Protein AF-A0A438XIM8-F1 (afdb_monomer_lite)

Secondary structure (DSSP, 8-state):
-HHHHHHHHHHHHHT--SSS-EEEEEEEEEEEEEEETTEEEEEEEEEETTEEEEEEE-S-----TT-EEEEEEEEPP--HHHHHH-EEEEEEEEEEE----HHHHHHHHHHHH-SSHHHHHHHHHHHH-PPPPHHHHHHHHHTTTHHHHS--HHHHHHHHHHHHHHHHHHHHHHHHHH-TTS-HHHHHHHHHHHHHHHHHHHTT--HHHHHHHHHHHHHHHHHHTT--S---

Sequence (232 aa):
MLAINLYLEYLNYQKLDFSKPTSLSAQILLQYPKTKDQKTYFVLKLQSKGMIFYTTIKEPLKNLQYRHAQFFGKFKPCSLLESLRSCFFQTYSFSLMRKHNFKSHLRHFIDSAHSSALVGNLYRALFIGDSLNKDLRDRANALGINHLLAISGFHLGILSASVYFLFSLFYTPLQKRYFPYRNAFYDIGVLVWVFLLGYLLLLDFLPSFFRAFLMGLLGFLACFFGVRLLSF

Structure (mmCIF, N/CA/C/O backbone):
data_AF-A0A438XIM8-F1
#
_entry.id   AF-A0A438XIM8-F1
#
loop_
_atom_site.group_PDB
_atom_site.id
_atom_site.type_symbol
_atom_site.label_atom_id
_atom_site.label_alt_id
_atom_site.label_comp_id
_atom_site.label_asym_id
_atom_site.label_entity_id
_atom_site.label_seq_id
_atom_site.pdbx_PDB_ins_code
_atom_site.Cartn_x
_atom_site.Cartn_y
_atom_site.Cartn_z
_atom_site.occupancy
_atom_site.B_iso_or_equiv
_atom_site.auth_seq_id
_atom_site.auth_comp_id
_atom_site.auth_asym_id
_atom_site.auth_atom_id
_atom_site.pdbx_PDB_model_num
ATOM 1 N N . MET A 1 1 ? -1.600 23.096 -1.643 1.00 69.44 1 MET A N 1
ATOM 2 C CA . MET A 1 1 ? -1.998 21.675 -1.485 1.00 69.44 1 MET A CA 1
ATOM 3 C C . MET A 1 1 ? -2.478 21.340 -0.071 1.00 69.44 1 MET A C 1
ATOM 5 O O . MET A 1 1 ? -3.589 20.848 0.056 1.00 69.44 1 MET A O 1
ATOM 9 N N . LEU A 1 2 ? -1.710 21.627 0.990 1.00 79.94 2 LEU A N 1
ATOM 10 C CA . LEU A 1 2 ? -2.045 21.189 2.359 1.00 79.94 2 LEU A CA 1
ATOM 11 C C . LEU A 1 2 ? -3.327 21.840 2.923 1.00 79.94 2 LEU A C 1
ATOM 13 O O . LEU A 1 2 ? -4.189 21.132 3.429 1.00 79.94 2 LEU A O 1
ATOM 17 N N . ALA A 1 3 ? -3.507 23.154 2.733 1.00 82.06 3 ALA A N 1
ATOM 18 C CA . ALA A 1 3 ? -4.709 23.876 3.174 1.00 82.06 3 ALA A CA 1
ATOM 19 C C . ALA A 1 3 ? -6.001 23.400 2.481 1.00 82.06 3 ALA A C 1
ATOM 21 O O . ALA A 1 3 ? -7.032 23.266 3.128 1.00 82.06 3 ALA A O 1
ATOM 22 N N . ILE A 1 4 ? -5.930 23.082 1.183 1.00 84.88 4 ILE A N 1
ATOM 23 C CA . ILE A 1 4 ? -7.072 22.563 0.411 1.00 84.88 4 ILE A CA 1
ATOM 24 C C . ILE A 1 4 ? -7.479 21.182 0.935 1.00 84.88 4 ILE A C 1
ATOM 26 O O . ILE A 1 4 ?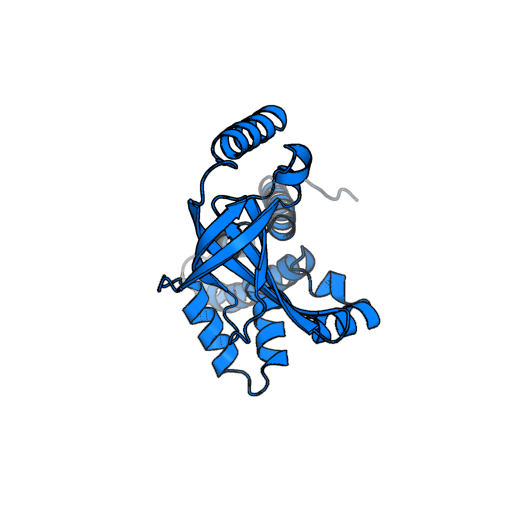 -8.661 20.920 1.123 1.00 84.88 4 ILE A O 1
ATOM 30 N N . ASN A 1 5 ? -6.507 20.311 1.218 1.00 83.88 5 ASN A N 1
ATOM 31 C CA . ASN A 1 5 ? -6.791 18.982 1.755 1.00 83.88 5 ASN A CA 1
ATOM 32 C C . ASN A 1 5 ? -7.401 19.061 3.165 1.00 83.88 5 ASN A C 1
ATOM 34 O O . ASN A 1 5 ? -8.391 18.398 3.456 1.00 83.88 5 ASN A O 1
ATOM 38 N N . LEU A 1 6 ? -6.871 19.950 4.014 1.00 82.06 6 LEU A N 1
ATOM 39 C CA . LEU A 1 6 ? -7.423 20.198 5.348 1.00 82.06 6 LEU A CA 1
ATOM 40 C C . LEU A 1 6 ? -8.856 20.747 5.284 1.00 82.06 6 LEU A C 1
ATOM 42 O O . LEU A 1 6 ? -9.701 20.377 6.093 1.00 82.06 6 LEU A O 1
ATOM 46 N N . TYR A 1 7 ? -9.137 21.602 4.300 1.00 85.12 7 TYR A N 1
ATOM 47 C CA . TYR A 1 7 ? -10.474 22.130 4.055 1.00 85.12 7 TYR A CA 1
ATOM 48 C C . TYR A 1 7 ? -11.453 21.043 3.579 1.00 85.12 7 TYR A C 1
ATOM 50 O O . TYR A 1 7 ? -12.585 20.986 4.055 1.00 85.12 7 TYR A O 1
ATOM 58 N N . LEU A 1 8 ? -11.025 20.130 2.701 1.00 83.88 8 LEU A N 1
ATOM 59 C CA . LEU A 1 8 ? -11.844 18.984 2.282 1.00 83.88 8 LEU A CA 1
ATOM 60 C C . LEU A 1 8 ? -12.162 18.043 3.455 1.00 83.88 8 LEU A C 1
ATOM 62 O O . LEU A 1 8 ? -13.305 17.607 3.598 1.00 83.88 8 LEU A O 1
ATOM 66 N N . GLU A 1 9 ? -11.182 17.773 4.319 1.00 80.69 9 GLU A N 1
ATOM 67 C CA . GLU A 1 9 ? -11.381 17.022 5.568 1.00 80.69 9 GLU A CA 1
ATOM 68 C C . GLU A 1 9 ? -12.357 17.739 6.512 1.00 80.69 9 GLU A C 1
ATOM 70 O O . GLU A 1 9 ? -13.273 17.118 7.051 1.00 80.69 9 GLU A O 1
ATOM 75 N N . TYR A 1 10 ? -12.241 19.062 6.650 1.00 83.25 10 TYR A N 1
ATOM 76 C CA . TYR A 1 10 ? -13.172 19.874 7.437 1.00 83.25 10 TYR A CA 1
ATOM 77 C C . TYR A 1 10 ? -14.617 19.776 6.916 1.00 83.25 10 TYR A C 1
ATOM 79 O O . TYR A 1 10 ? -15.550 19.575 7.696 1.00 83.25 10 TYR A O 1
ATOM 87 N N . LEU A 1 11 ? -14.815 19.843 5.596 1.00 83.38 11 LEU A N 1
ATOM 88 C CA . LEU A 1 11 ? -16.133 19.660 4.977 1.00 83.38 11 LEU A CA 1
ATOM 89 C C . LEU A 1 11 ? -16.693 18.249 5.195 1.00 83.38 11 LEU A C 1
ATOM 91 O O . LEU A 1 11 ? -17.907 18.076 5.311 1.00 83.38 11 LEU A O 1
ATOM 95 N N . ASN A 1 12 ? -15.837 17.229 5.237 1.00 80.44 12 ASN A N 1
ATOM 96 C CA . ASN A 1 12 ? -16.258 15.866 5.552 1.00 80.44 12 ASN A CA 1
ATOM 97 C C . ASN A 1 12 ? -16.635 15.717 7.030 1.00 80.44 12 ASN A C 1
ATOM 99 O O . ASN A 1 12 ? -17.641 15.073 7.324 1.00 80.44 12 ASN A O 1
ATOM 103 N N . TYR A 1 13 ? -15.897 16.366 7.933 1.00 79.56 13 TYR A N 1
ATOM 104 C CA . TYR A 1 13 ? -16.209 16.411 9.360 1.00 79.56 13 TYR A CA 1
ATOM 105 C C . TYR A 1 13 ? -17.565 17.074 9.632 1.00 79.56 13 TYR A C 1
ATOM 107 O O . TYR A 1 13 ? -18.365 16.529 10.385 1.00 79.56 13 TYR A O 1
ATOM 115 N N . GLN A 1 14 ? -17.882 18.189 8.965 1.00 78.81 14 GLN A N 1
ATOM 116 C CA . GLN A 1 14 ? -19.189 18.845 9.116 1.00 78.81 14 GLN A CA 1
ATOM 117 C C . GLN A 1 14 ? -20.377 17.965 8.695 1.00 78.81 14 GLN A C 1
ATOM 119 O O . GLN A 1 14 ? -21.485 18.150 9.190 1.00 78.81 14 GLN A O 1
ATOM 124 N N . LYS A 1 15 ? -20.167 16.997 7.793 1.00 78.06 15 LYS A N 1
ATOM 125 C CA . LYS A 1 15 ? -21.215 16.055 7.361 1.00 78.06 15 LYS A CA 1
ATOM 126 C C . LYS A 1 15 ? -21.484 14.946 8.383 1.00 78.06 15 LYS A C 1
ATOM 128 O O . LYS A 1 15 ? -22.433 14.184 8.195 1.00 78.06 15 LYS A O 1
ATOM 133 N N . LEU A 1 16 ? -20.655 14.807 9.420 1.00 71.56 16 LEU A N 1
ATOM 134 C CA . LEU A 1 16 ? -20.869 13.839 10.491 1.00 71.56 16 LEU A CA 1
ATOM 135 C C . LEU A 1 16 ? -21.894 14.398 11.480 1.00 71.56 16 LEU A C 1
ATOM 137 O O . LEU A 1 16 ? -21.592 15.275 12.285 1.00 71.56 16 LEU A O 1
ATOM 141 N N . ASP A 1 17 ? -23.115 13.873 11.431 1.00 69.94 17 ASP A N 1
ATOM 142 C CA . ASP A 1 17 ? -24.132 14.195 12.428 1.00 69.94 17 ASP A CA 1
ATOM 143 C C . ASP A 1 17 ? -23.922 13.331 13.684 1.00 69.94 17 ASP A C 1
ATOM 145 O O . ASP A 1 17 ? -24.107 12.111 13.672 1.00 69.94 17 ASP A O 1
ATOM 149 N N . PHE A 1 18 ? -23.507 13.971 14.779 1.00 66.88 18 PHE A N 1
ATOM 150 C CA . PHE A 1 18 ? -23.274 13.327 16.077 1.00 66.88 18 PHE A CA 1
ATOM 151 C C . PHE A 1 18 ? -24.564 13.120 16.885 1.00 66.88 18 PHE A C 1
ATOM 153 O O . PHE A 1 18 ? -24.573 12.391 17.884 1.00 66.88 18 PHE A O 1
ATOM 160 N N . SER A 1 19 ? -25.657 13.775 16.488 1.00 62.22 19 SER A N 1
ATOM 161 C CA . SER A 1 19 ? -26.898 13.799 17.260 1.00 62.22 19 SER A CA 1
ATOM 162 C C . SER A 1 19 ? -27.792 12.594 16.960 1.00 62.22 19 SER A C 1
ATOM 164 O O . SER A 1 19 ? -28.366 12.011 17.886 1.00 62.22 19 SER A O 1
ATOM 166 N N . LYS A 1 20 ? -2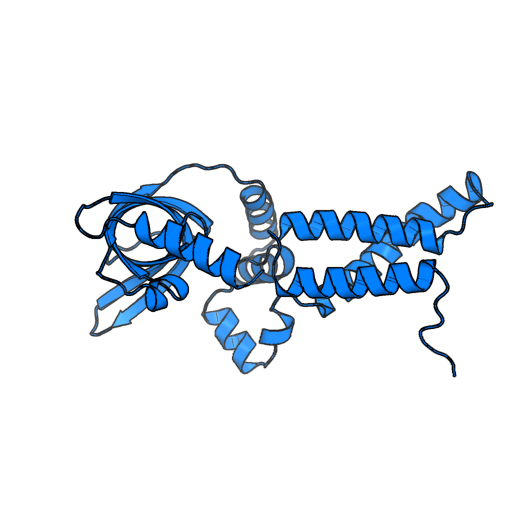7.847 12.158 15.695 1.00 68.62 20 LYS A N 1
ATOM 167 C CA . LYS A 1 20 ? -28.759 11.109 15.221 1.00 68.62 20 LYS A CA 1
ATOM 168 C C . LYS A 1 20 ? -28.049 9.773 14.974 1.00 68.62 20 LYS A C 1
ATOM 170 O O . LYS A 1 20 ? -26.908 9.754 14.508 1.00 68.62 20 LYS A O 1
ATOM 175 N N . PRO A 1 21 ? -28.715 8.635 15.248 1.00 71.31 21 PRO A N 1
ATOM 176 C CA . PRO A 1 21 ? -28.229 7.345 14.788 1.00 71.31 21 PRO A CA 1
ATOM 177 C C . PRO A 1 21 ? -28.258 7.320 13.257 1.00 71.31 21 PRO A C 1
ATOM 179 O O . PRO A 1 21 ? -29.281 7.606 12.637 1.00 71.31 21 PRO A O 1
ATOM 182 N N . THR A 1 22 ? -27.125 7.001 12.646 1.00 70.81 22 THR A N 1
ATOM 183 C CA . THR A 1 22 ? -26.948 7.018 11.193 1.00 70.81 22 THR A CA 1
ATOM 184 C C . THR A 1 22 ? -26.462 5.664 10.696 1.00 70.81 22 THR A C 1
ATOM 186 O O . THR A 1 22 ? -25.817 4.895 11.415 1.00 70.81 22 THR A O 1
ATOM 189 N N . SER A 1 23 ? -26.810 5.352 9.446 1.00 73.12 23 SER A N 1
ATOM 190 C CA . SER A 1 23 ? -26.314 4.163 8.762 1.00 73.12 23 SER A CA 1
ATOM 191 C C . SER A 1 23 ? -25.023 4.499 8.019 1.00 73.12 23 SER A C 1
ATOM 193 O O . SER A 1 23 ? -25.021 5.337 7.116 1.00 73.12 23 SER A O 1
ATOM 195 N N . LEU A 1 24 ? -23.934 3.832 8.374 1.00 75.12 24 LEU A N 1
ATOM 196 C CA . LEU A 1 24 ? -22.616 4.000 7.788 1.00 75.12 24 LEU A CA 1
ATOM 197 C C . LEU A 1 24 ? -22.276 2.783 6.926 1.00 75.12 24 LEU A C 1
ATOM 199 O O . LEU A 1 24 ? -22.005 1.703 7.442 1.00 75.12 24 LEU A O 1
ATOM 203 N N . SER A 1 25 ? -22.237 2.958 5.607 1.00 76.19 25 SER A N 1
ATOM 204 C CA . SER A 1 25 ? -21.646 1.956 4.713 1.00 76.19 25 SER A CA 1
ATOM 205 C C . SER A 1 25 ? -20.125 2.045 4.821 1.00 76.19 25 SER A C 1
ATOM 207 O O . SER A 1 25 ? -19.532 3.037 4.386 1.00 76.19 25 SER A O 1
ATOM 209 N N . ALA A 1 26 ? -19.490 1.026 5.394 1.00 78.81 26 ALA A N 1
ATOM 210 C CA . ALA A 1 26 ? -18.047 0.981 5.583 1.00 78.81 26 ALA A CA 1
ATOM 211 C C . ALA A 1 26 ? -17.442 -0.370 5.186 1.00 78.81 26 ALA A C 1
ATOM 213 O O . ALA A 1 26 ? -18.069 -1.426 5.278 1.00 78.81 26 ALA A O 1
ATOM 214 N N . GLN A 1 27 ? -16.180 -0.335 4.768 1.00 80.00 27 GLN A N 1
ATOM 215 C CA . GLN A 1 27 ? -15.374 -1.533 4.582 1.00 80.00 27 GLN A CA 1
ATOM 216 C C . GLN A 1 27 ? -14.658 -1.880 5.889 1.00 80.00 27 GLN A C 1
ATOM 218 O O . GLN A 1 27 ? -14.041 -1.017 6.516 1.00 80.00 27 GLN A O 1
ATOM 223 N N . ILE A 1 28 ? -14.714 -3.150 6.289 1.00 80.62 28 ILE A N 1
ATOM 224 C CA . ILE A 1 28 ? -13.983 -3.655 7.455 1.00 80.62 28 ILE A CA 1
ATOM 225 C C . ILE A 1 28 ? -12.525 -3.876 7.040 1.00 80.62 28 ILE A C 1
ATOM 227 O O . ILE A 1 28 ? -12.235 -4.785 6.268 1.00 80.62 28 ILE A O 1
ATOM 231 N N . LEU A 1 29 ? -11.595 -3.057 7.528 1.00 75.50 29 LEU A N 1
ATOM 232 C CA . LEU A 1 29 ? -10.163 -3.192 7.224 1.00 75.50 29 LEU A CA 1
ATOM 233 C C . LEU A 1 29 ? -9.455 -4.188 8.142 1.00 75.50 29 LEU A C 1
ATOM 235 O O . LEU A 1 29 ? -8.549 -4.905 7.721 1.00 75.50 29 LEU A O 1
ATOM 239 N N . LEU A 1 30 ? -9.832 -4.187 9.417 1.00 76.00 30 LEU A N 1
ATOM 240 C CA . LEU A 1 30 ? -9.231 -5.019 10.450 1.00 76.00 30 LEU A CA 1
ATOM 241 C C . LEU A 1 30 ? -10.309 -5.479 11.421 1.00 76.00 30 LEU A C 1
ATOM 243 O O . LEU A 1 30 ? -11.189 -4.704 11.790 1.00 76.00 30 LEU A O 1
ATOM 247 N N . GLN A 1 31 ? -10.177 -6.724 11.859 1.00 80.88 31 GLN A N 1
ATOM 248 C CA . GLN A 1 31 ? -10.966 -7.331 12.922 1.00 80.88 31 GLN A CA 1
ATOM 249 C C . GLN A 1 31 ? -10.001 -8.099 13.810 1.00 80.88 31 GLN A C 1
ATOM 251 O O . GLN A 1 31 ? -9.315 -8.992 13.313 1.00 80.88 31 GLN A O 1
ATOM 256 N N . TYR A 1 32 ? -9.936 -7.750 15.093 1.00 77.81 32 TYR A N 1
ATOM 257 C CA . TYR A 1 32 ? -9.131 -8.483 16.066 1.00 77.81 32 TYR A CA 1
ATOM 258 C C . TYR A 1 32 ? -9.864 -8.603 17.408 1.00 77.81 32 TYR A C 1
ATOM 260 O O . TYR A 1 32 ? -10.533 -7.653 17.830 1.00 77.81 32 TYR A O 1
ATOM 268 N N . PRO A 1 33 ? -9.763 -9.757 18.088 1.00 80.12 33 PRO A N 1
ATOM 269 C CA . PRO A 1 33 ? -10.296 -9.910 19.431 1.00 80.12 33 PRO A CA 1
ATOM 270 C C . PRO A 1 33 ? -9.417 -9.159 20.437 1.00 80.12 33 PRO A C 1
ATOM 272 O O . PRO A 1 33 ? -8.188 -9.126 20.326 1.00 80.12 33 PRO A O 1
ATOM 275 N N . LYS A 1 34 ? -10.050 -8.564 21.444 1.00 79.50 34 LYS A N 1
ATOM 276 C CA . LYS A 1 34 ? -9.393 -7.976 22.607 1.00 79.50 34 LYS A CA 1
ATOM 277 C C . LYS A 1 34 ? -10.103 -8.452 23.868 1.00 79.50 34 LYS A C 1
ATOM 279 O O . LYS A 1 34 ? -11.327 -8.405 23.964 1.00 79.50 34 LYS A O 1
ATOM 284 N N . THR A 1 35 ? -9.322 -8.915 24.832 1.00 78.19 35 THR A N 1
ATOM 285 C CA . THR A 1 35 ? -9.782 -9.295 26.167 1.00 78.19 35 THR A CA 1
ATOM 286 C C . THR A 1 35 ? -9.481 -8.165 27.138 1.00 78.19 35 THR A C 1
ATOM 288 O O . THR A 1 35 ? -8.353 -7.678 27.211 1.00 78.19 35 THR A O 1
ATOM 291 N N . LYS A 1 36 ? -10.500 -7.717 27.870 1.00 70.31 36 LYS A N 1
ATOM 292 C CA . LYS A 1 36 ? -10.339 -6.827 29.026 1.00 70.31 36 LYS A CA 1
ATOM 293 C C . LYS A 1 36 ? -11.301 -7.297 30.111 1.00 70.31 36 LYS A C 1
ATOM 295 O O . LYS A 1 36 ? -12.459 -7.557 29.796 1.00 70.31 36 LYS A O 1
ATOM 300 N N . ASP A 1 37 ? -10.814 -7.434 31.341 1.00 68.25 37 ASP A N 1
ATOM 301 C CA . ASP A 1 37 ? -11.616 -7.790 32.520 1.00 68.25 37 ASP A CA 1
ATOM 302 C C . ASP A 1 37 ? -12.515 -9.022 32.282 1.00 68.25 37 ASP A C 1
ATOM 304 O O . ASP A 1 37 ? -13.734 -8.964 32.424 1.00 68.25 37 ASP A O 1
ATOM 308 N N . GLN A 1 38 ? -11.904 -10.125 31.820 1.00 69.25 38 GLN A N 1
ATOM 309 C CA . GLN A 1 38 ? -12.550 -11.416 31.503 1.00 69.25 38 GLN A CA 1
ATOM 310 C C . GLN A 1 38 ? -13.622 -11.394 30.393 1.00 69.25 38 GLN A C 1
ATOM 312 O O . GLN A 1 38 ? -14.212 -12.428 30.090 1.00 69.25 38 GLN A O 1
ATOM 317 N N . LYS A 1 39 ? -13.846 -10.257 29.719 1.00 71.25 39 LYS A N 1
ATOM 318 C CA . LYS A 1 39 ? -14.775 -10.143 28.584 1.00 71.25 39 LYS A CA 1
ATOM 319 C C . LYS A 1 39 ? -14.010 -10.049 27.264 1.00 71.25 39 LYS A C 1
ATOM 321 O O . LYS A 1 39 ? -13.142 -9.190 27.090 1.00 71.25 39 LYS A O 1
ATOM 326 N N . THR A 1 40 ? -14.345 -10.929 26.325 1.00 76.44 40 THR A N 1
ATOM 327 C CA . THR A 1 40 ? -13.869 -10.904 24.937 1.00 76.44 40 THR A CA 1
ATOM 328 C C . THR A 1 40 ? -14.754 -9.969 24.113 1.00 76.44 40 THR A C 1
ATOM 330 O O . THR A 1 40 ? -15.977 -10.071 24.129 1.00 76.44 40 THR A O 1
ATOM 333 N N . TYR A 1 41 ? -14.151 -9.026 23.394 1.00 80.38 41 TYR A N 1
ATOM 334 C CA . TYR A 1 41 ? -14.851 -8.199 22.409 1.00 80.38 41 TYR A CA 1
ATOM 335 C C . TYR A 1 41 ? -14.011 -8.061 21.143 1.00 80.38 41 TYR A C 1
ATOM 337 O O . TYR A 1 41 ? -12.781 -8.059 21.189 1.00 80.38 41 TYR A O 1
ATOM 345 N N . PHE A 1 42 ? -14.667 -7.936 19.997 1.00 78.88 42 PHE A N 1
ATOM 346 C CA . PHE A 1 42 ? -14.014 -7.698 18.717 1.00 78.88 42 PHE A CA 1
ATOM 347 C C . PHE A 1 42 ? -13.903 -6.202 18.458 1.00 78.88 42 PHE A C 1
ATOM 349 O O 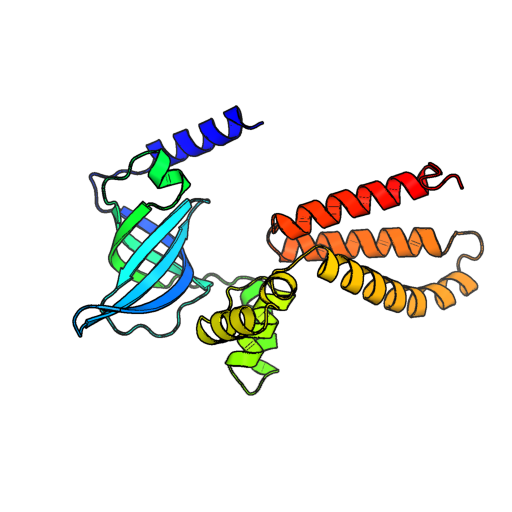. PHE A 1 42 ? -14.896 -5.477 18.515 1.00 78.88 42 PHE A O 1
ATOM 356 N N . VAL A 1 43 ? -12.693 -5.740 18.152 1.00 81.38 43 VAL A N 1
ATOM 357 C CA . VAL A 1 43 ? -12.454 -4.382 17.664 1.00 81.38 43 VAL A CA 1
ATOM 358 C C . VAL A 1 43 ? -12.406 -4.424 16.143 1.00 81.38 43 VAL A C 1
ATOM 360 O O . VAL A 1 43 ? -11.638 -5.193 15.558 1.00 81.38 43 VAL A O 1
ATOM 363 N N . LEU A 1 44 ? -13.224 -3.590 15.509 1.00 79.19 44 LEU A N 1
ATOM 364 C CA . LEU A 1 44 ? -13.270 -3.425 14.064 1.00 79.19 44 LEU A CA 1
ATOM 365 C C . LEU A 1 44 ? -12.726 -2.050 13.685 1.00 79.19 44 LEU A C 1
ATOM 367 O O . LEU A 1 44 ? -13.145 -1.031 14.239 1.00 79.19 44 LEU A O 1
ATOM 371 N N . LYS A 1 45 ? -11.822 -2.029 12.706 1.00 82.69 45 LYS A N 1
ATOM 372 C CA . LYS A 1 45 ? -11.404 -0.810 12.013 1.00 82.69 45 LYS A CA 1
ATOM 373 C C . LYS A 1 45 ? -12.207 -0.700 10.726 1.00 82.69 45 LYS A C 1
ATOM 375 O O . LYS A 1 45 ? -12.087 -1.554 9.848 1.00 82.69 45 LYS A O 1
ATOM 380 N N . LEU A 1 46 ? -13.009 0.343 10.625 1.00 81.12 46 LEU A N 1
ATOM 381 C CA . LEU A 1 46 ? -13.893 0.616 9.505 1.00 81.12 46 LEU A CA 1
ATOM 382 C C . LEU A 1 46 ? -13.334 1.769 8.677 1.00 81.12 46 LEU A C 1
ATOM 384 O O . LEU A 1 46 ? -12.796 2.725 9.232 1.00 81.12 46 LEU A O 1
ATOM 388 N N . GLN A 1 47 ? -13.489 1.696 7.361 1.00 79.56 47 GLN A N 1
ATOM 389 C CA . GLN A 1 47 ? -13.176 2.793 6.452 1.00 79.56 47 GLN A CA 1
ATOM 390 C C . GLN A 1 47 ? -14.425 3.187 5.668 1.00 79.56 47 GLN A C 1
ATOM 392 O O . GLN A 1 47 ? -15.057 2.340 5.034 1.00 79.56 47 GLN A O 1
ATOM 397 N N . SER A 1 48 ? -14.783 4.471 5.700 1.00 78.44 48 SER A N 1
ATOM 398 C CA . SER A 1 48 ? -15.886 5.022 4.909 1.00 78.44 48 SER A CA 1
ATOM 399 C C . SER A 1 48 ? -15.518 6.406 4.389 1.00 78.44 48 SER A C 1
ATOM 401 O O . SER A 1 48 ? -15.111 7.265 5.166 1.00 78.44 48 SER A O 1
ATOM 403 N N . LYS A 1 49 ? -15.640 6.617 3.071 1.00 71.25 49 LYS A N 1
ATOM 404 C CA . LYS A 1 49 ? -15.370 7.902 2.392 1.00 71.25 49 LYS A CA 1
ATOM 405 C C . LYS A 1 49 ? -14.032 8.561 2.792 1.00 71.25 49 LYS A C 1
ATOM 407 O O . LYS A 1 49 ? -13.963 9.771 2.946 1.00 71.25 49 LYS A O 1
ATOM 412 N N . GLY A 1 50 ? -12.983 7.756 2.983 1.00 67.62 50 GLY A N 1
ATOM 413 C CA . GLY A 1 50 ? -11.644 8.225 3.374 1.00 67.62 50 GLY A CA 1
ATOM 414 C C . GLY A 1 50 ? -11.403 8.340 4.884 1.00 67.62 50 GLY A C 1
ATOM 415 O O . GLY A 1 50 ? -10.251 8.306 5.301 1.00 67.62 50 GLY A O 1
ATOM 416 N N . MET A 1 51 ? -12.450 8.353 5.712 1.00 69.94 51 MET A N 1
ATOM 417 C CA . MET A 1 51 ? -12.331 8.419 7.172 1.00 69.94 51 MET A CA 1
ATOM 418 C C . MET A 1 51 ? -12.217 7.028 7.804 1.00 69.94 51 MET A C 1
ATOM 420 O O . MET A 1 51 ? -12.789 6.046 7.312 1.00 69.94 51 MET A O 1
ATOM 424 N N . ILE A 1 52 ? -11.490 6.957 8.921 1.00 78.75 52 ILE A N 1
ATOM 425 C CA . ILE A 1 52 ? -11.273 5.736 9.700 1.00 78.75 52 ILE A CA 1
ATOM 426 C C . ILE A 1 52 ? -12.099 5.799 10.985 1.00 78.75 52 ILE A C 1
ATOM 428 O O . ILE A 1 52 ? -11.967 6.731 11.778 1.00 78.75 52 ILE A O 1
ATOM 432 N N . PHE A 1 53 ? -12.890 4.757 11.229 1.00 79.50 53 PHE A N 1
ATOM 433 C CA . PHE A 1 53 ? -13.693 4.613 12.439 1.00 79.50 53 PHE A CA 1
ATOM 434 C C . PHE A 1 53 ? -13.319 3.343 13.193 1.00 79.50 53 PHE A C 1
ATOM 436 O O . PHE A 1 53 ? -13.022 2.312 12.588 1.00 79.50 53 PHE A O 1
ATOM 443 N N . TYR A 1 54 ? -13.370 3.402 14.520 1.00 81.06 54 TYR A N 1
ATOM 444 C CA . TYR A 1 54 ? -13.263 2.216 15.364 1.00 81.06 54 TYR A CA 1
ATOM 445 C C . TYR A 1 54 ? -14.610 1.881 15.973 1.00 81.06 54 TYR A C 1
ATOM 447 O O . TYR A 1 54 ? -15.301 2.757 16.491 1.00 81.06 54 TYR A O 1
ATOM 455 N N . THR A 1 55 ? -14.957 0.601 15.955 1.00 78.94 55 THR A N 1
ATOM 456 C CA . THR A 1 55 ? -16.118 0.096 16.677 1.00 78.94 55 THR A CA 1
ATOM 457 C C . THR A 1 55 ? -15.790 -1.181 17.439 1.00 78.94 55 THR A C 1
ATOM 459 O O . THR A 1 55 ? -14.812 -1.869 17.140 1.00 78.94 55 THR A O 1
ATOM 462 N N . THR A 1 56 ? -16.588 -1.474 18.460 1.00 80.19 56 THR A N 1
ATOM 463 C CA . THR A 1 56 ? -16.450 -2.661 19.304 1.00 80.19 56 THR A CA 1
ATOM 464 C C . THR A 1 56 ? -17.739 -3.458 19.281 1.00 80.19 56 THR A C 1
ATOM 466 O O . THR A 1 56 ? -18.782 -2.923 19.658 1.00 80.19 56 THR A O 1
ATOM 469 N N . ILE A 1 57 ? -17.656 -4.736 18.925 1.00 77.25 57 ILE A N 1
ATOM 470 C CA . ILE A 1 57 ? -18.792 -5.657 18.955 1.00 77.25 57 ILE A CA 1
ATOM 471 C C . ILE A 1 57 ? -18.504 -6.757 19.973 1.00 77.25 57 ILE A C 1
ATOM 473 O O . ILE A 1 57 ? -17.404 -7.307 20.017 1.00 77.25 57 ILE A O 1
ATOM 477 N N . LYS A 1 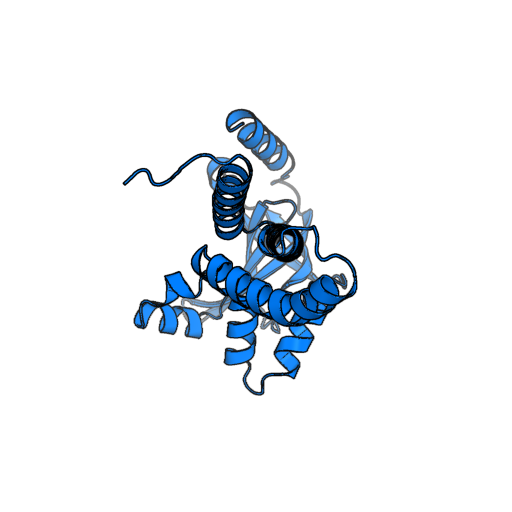58 ? -19.481 -7.041 20.835 1.00 71.25 58 LYS A N 1
ATOM 478 C CA . LYS A 1 58 ? -19.358 -8.054 21.894 1.00 71.25 58 LYS A CA 1
ATOM 479 C C . LYS A 1 58 ? -19.693 -9.463 21.400 1.00 71.25 58 LYS A C 1
ATOM 481 O O . LYS A 1 58 ? -19.242 -10.435 21.987 1.00 71.25 58 LYS A O 1
ATOM 486 N N . GLU A 1 59 ? -20.478 -9.567 20.335 1.00 68.38 59 GLU A N 1
ATOM 487 C CA . GLU A 1 59 ? -20.908 -10.844 19.770 1.00 68.38 59 GLU A CA 1
ATOM 488 C C . GLU A 1 59 ? -19.767 -11.550 19.020 1.00 68.38 59 GLU A C 1
ATOM 490 O O . GLU A 1 59 ? -18.935 -10.886 18.391 1.00 68.38 59 GLU A O 1
ATOM 495 N N . PRO A 1 60 ? -19.710 -12.894 19.055 1.00 59.72 60 PRO A N 1
ATOM 496 C CA . PRO A 1 60 ? -18.727 -13.652 18.300 1.00 59.72 60 PRO A CA 1
ATOM 497 C C . PRO A 1 60 ? -19.028 -13.578 16.800 1.00 59.72 60 PRO A C 1
ATOM 499 O O . PRO A 1 60 ? -19.926 -14.242 16.285 1.00 59.72 60 PRO A O 1
ATOM 502 N N . LEU A 1 61 ? -18.251 -12.773 16.077 1.00 64.12 61 LEU A N 1
ATOM 503 C CA . LEU A 1 61 ? -18.335 -12.676 14.623 1.00 64.12 61 LEU A CA 1
ATOM 504 C C . LEU A 1 61 ? -17.366 -13.641 13.938 1.00 64.12 61 LEU A C 1
ATOM 506 O O . LEU A 1 61 ? -16.195 -13.735 14.311 1.00 64.12 61 LEU A O 1
ATOM 510 N N . LYS A 1 62 ? -17.820 -14.263 12.840 1.00 63.59 62 LYS A N 1
ATOM 511 C CA . LYS A 1 62 ? -16.915 -14.852 11.836 1.00 63.59 62 LYS A CA 1
ATOM 512 C C . LYS A 1 62 ? -15.972 -13.768 11.287 1.00 63.59 62 LYS A C 1
ATOM 514 O O . LYS A 1 62 ? -16.255 -12.576 11.401 1.00 63.59 62 LYS A O 1
ATOM 519 N N . ASN A 1 63 ? -14.849 -14.161 10.685 1.00 65.81 63 ASN A N 1
ATOM 520 C CA . ASN A 1 63 ? -13.928 -13.198 10.080 1.00 65.81 63 ASN A CA 1
ATOM 521 C C . ASN A 1 63 ? -14.603 -12.512 8.871 1.00 65.81 63 ASN A C 1
ATOM 523 O O . ASN A 1 63 ? -14.869 -13.152 7.851 1.00 65.81 63 ASN A O 1
ATOM 527 N N . LEU A 1 64 ? -14.909 -11.217 9.007 1.00 67.00 64 LEU A N 1
ATOM 528 C CA . LEU A 1 64 ? -15.530 -10.380 7.973 1.00 67.00 64 LEU A CA 1
ATOM 529 C C . LEU A 1 64 ? -14.540 -9.365 7.374 1.00 67.00 64 LEU A C 1
ATOM 531 O O . LEU A 1 64 ? -14.964 -8.396 6.739 1.00 67.00 64 LEU A O 1
ATOM 535 N N . GLN A 1 65 ? -13.231 -9.572 7.554 1.00 67.00 65 GLN A N 1
ATOM 536 C CA . GLN A 1 65 ? -12.193 -8.702 6.998 1.00 67.00 65 GLN A CA 1
ATOM 537 C C . GLN A 1 65 ? -12.383 -8.503 5.483 1.00 67.00 65 GLN A C 1
ATOM 539 O O . GLN A 1 65 ? -12.686 -9.427 4.726 1.00 67.00 65 GLN A O 1
ATOM 544 N N . TYR A 1 66 ? -12.235 -7.251 5.053 1.00 67.38 66 TYR A N 1
ATOM 545 C CA . TYR A 1 66 ? -12.399 -6.732 3.691 1.00 67.38 66 TYR A CA 1
ATOM 546 C C . TYR A 1 66 ? -13.801 -6.815 3.083 1.00 67.38 66 TYR A C 1
ATOM 548 O O . TYR A 1 66 ? -13.974 -6.474 1.907 1.00 67.38 66 TYR A O 1
ATOM 556 N N . ARG A 1 67 ? -14.819 -7.214 3.854 1.00 72.62 67 ARG A N 1
ATOM 557 C CA . ARG A 1 67 ? -16.214 -7.128 3.412 1.00 72.62 67 ARG A CA 1
ATOM 558 C C . ARG A 1 67 ? -16.763 -5.720 3.624 1.00 72.62 67 ARG A C 1
ATOM 560 O O . ARG A 1 67 ? -16.341 -4.990 4.521 1.00 72.62 67 ARG A O 1
ATOM 567 N N . HIS A 1 68 ? -17.700 -5.347 2.759 1.00 73.81 68 HIS A N 1
ATOM 568 C CA . HIS A 1 68 ? -18.487 -4.133 2.921 1.00 73.81 68 HIS A CA 1
ATOM 569 C C . HIS A 1 68 ? -19.681 -4.453 3.819 1.00 73.81 68 HIS A C 1
ATOM 571 O O . HIS A 1 68 ? -20.364 -5.457 3.618 1.00 73.81 68 HIS A O 1
ATOM 577 N N . ALA A 1 69 ? -19.921 -3.618 4.818 1.00 75.00 69 ALA A N 1
ATOM 578 C CA . ALA A 1 69 ? -21.060 -3.747 5.707 1.00 75.00 69 ALA A CA 1
ATOM 579 C C . ALA A 1 69 ? -21.662 -2.369 5.982 1.00 75.00 69 ALA A C 1
ATOM 581 O O . ALA A 1 69 ? -20.959 -1.360 6.042 1.00 75.00 69 ALA A O 1
ATOM 582 N N . GLN A 1 70 ? -22.978 -2.333 6.125 1.00 75.44 70 GLN A N 1
ATOM 583 C CA . GLN A 1 70 ? -23.704 -1.167 6.584 1.00 75.44 70 GLN A CA 1
ATOM 584 C C . GLN A 1 70 ? -23.868 -1.293 8.093 1.00 75.44 70 GLN A C 1
ATOM 586 O O . GLN A 1 70 ? -24.475 -2.237 8.587 1.00 75.44 70 GLN A O 1
ATOM 591 N N . PHE A 1 71 ? -23.288 -0.357 8.829 1.00 75.69 71 PHE A N 1
ATOM 592 C CA . PHE A 1 71 ? -23.345 -0.295 10.279 1.00 75.69 71 PHE A CA 1
ATOM 593 C C . PHE A 1 71 ? -24.376 0.743 10.698 1.00 75.69 71 PHE A C 1
ATOM 595 O O . PHE A 1 71 ? -24.294 1.890 10.275 1.00 75.69 71 PHE A O 1
ATOM 602 N N . PHE A 1 72 ? -25.321 0.374 11.550 1.00 71.56 72 PHE A N 1
ATOM 603 C CA . PHE A 1 72 ? -26.246 1.311 12.177 1.00 71.56 72 PHE A CA 1
ATOM 604 C C . PHE A 1 72 ? -25.749 1.629 13.577 1.00 71.56 72 PHE A C 1
ATOM 606 O O . PHE A 1 72 ? -25.481 0.726 14.374 1.00 71.56 72 PHE A O 1
ATOM 613 N N . GLY A 1 73 ? -25.597 2.912 13.882 1.00 76.75 73 GLY A N 1
ATOM 614 C CA . GLY A 1 73 ? -24.979 3.317 15.133 1.00 76.75 73 GLY A CA 1
ATOM 615 C C . GLY A 1 73 ? -24.955 4.818 15.351 1.00 76.75 73 GLY A C 1
ATOM 616 O O . GLY A 1 73 ? -25.511 5.588 14.571 1.00 76.75 73 GLY A O 1
ATOM 617 N N . LYS A 1 74 ? -24.293 5.223 16.432 1.00 76.69 74 LYS A N 1
ATOM 618 C CA . LYS A 1 74 ? -24.106 6.621 16.813 1.00 76.69 74 LYS A CA 1
ATOM 619 C C . LYS A 1 74 ? -22.618 6.951 16.906 1.00 76.69 74 LYS A C 1
ATOM 621 O O . LYS A 1 74 ? -21.833 6.181 17.466 1.00 76.69 74 LYS A O 1
ATOM 626 N N . PHE A 1 75 ? -22.226 8.110 16.384 1.00 74.00 75 PHE A N 1
ATOM 627 C CA . PHE A 1 75 ? -20.881 8.643 16.590 1.00 74.00 75 PHE A CA 1
ATOM 628 C C . PHE A 1 75 ? -20.732 9.131 18.031 1.00 74.00 75 PHE A C 1
ATOM 630 O O . PHE A 1 75 ? -21.599 9.840 18.547 1.00 74.00 75 PHE A O 1
ATOM 637 N N . LYS A 1 76 ? -19.627 8.778 18.695 1.00 75.94 76 LYS A N 1
ATOM 638 C CA . LYS A 1 76 ? -19.235 9.522 19.895 1.00 75.94 76 LYS A CA 1
ATOM 639 C C . LYS A 1 76 ? -18.813 10.937 19.485 1.00 75.94 76 LYS A C 1
ATOM 641 O O . LYS A 1 76 ? -18.285 11.091 18.383 1.00 75.94 76 LYS A O 1
ATOM 646 N N . PRO A 1 77 ? -19.036 11.952 20.339 1.00 72.94 77 PRO A N 1
ATOM 647 C CA . PRO A 1 77 ? -18.515 13.283 20.073 1.00 72.94 77 PRO A CA 1
ATOM 648 C C . PRO A 1 77 ? -16.994 13.181 19.963 1.00 72.94 77 PRO A C 1
ATOM 650 O O . PRO A 1 77 ? -16.334 12.683 20.876 1.00 72.94 77 PRO A O 1
ATOM 653 N N . CYS A 1 78 ? -16.463 13.592 18.820 1.00 75.44 78 CYS A N 1
ATOM 654 C CA . CYS A 1 78 ? -15.036 13.613 18.541 1.00 75.44 78 CYS A CA 1
ATOM 655 C C . CYS A 1 78 ? -14.686 15.004 18.032 1.00 75.44 78 CYS A C 1
ATOM 657 O O . CYS A 1 78 ? -15.442 15.584 17.258 1.00 75.44 78 CYS A O 1
ATOM 659 N N . SER A 1 79 ? -13.548 15.536 18.459 1.00 79.56 79 SER A N 1
ATOM 660 C CA . SER A 1 79 ? -13.023 16.793 17.924 1.00 79.56 79 SER A CA 1
ATOM 661 C C . SER A 1 79 ? -12.543 16.624 16.476 1.00 79.56 79 SER A C 1
ATOM 663 O O . SER A 1 79 ? -12.265 15.514 16.022 1.00 79.56 79 SER A O 1
ATOM 665 N N . LEU A 1 80 ? -12.371 17.727 15.743 1.00 76.25 80 LEU A N 1
ATOM 666 C CA . LEU A 1 80 ? -11.835 17.684 14.376 1.00 76.25 80 LEU A CA 1
ATOM 667 C C . LEU A 1 80 ? -10.468 16.982 14.301 1.00 76.25 80 LEU A C 1
ATOM 669 O O . LEU A 1 80 ? -10.207 16.193 13.396 1.00 76.25 80 LEU A O 1
ATOM 673 N N . LEU A 1 81 ? -9.607 17.230 15.288 1.00 77.19 81 LEU A N 1
ATOM 674 C CA . LEU A 1 81 ? -8.278 16.627 15.366 1.00 77.19 81 LEU A CA 1
ATOM 675 C C . LEU A 1 81 ? -8.349 15.115 15.626 1.00 77.19 81 LEU A C 1
ATOM 677 O O . LEU A 1 81 ? -7.536 14.351 15.104 1.00 77.19 81 LEU A O 1
ATOM 681 N N . GLU A 1 82 ? -9.346 14.670 16.391 1.00 76.56 82 GLU A N 1
ATOM 682 C CA . GLU A 1 82 ? -9.648 13.248 16.562 1.00 76.56 82 GLU A CA 1
ATOM 683 C C . GLU A 1 82 ? -10.244 12.636 15.297 1.00 76.56 82 GLU A C 1
ATOM 685 O O . GLU A 1 82 ? -9.897 11.504 14.976 1.00 76.56 82 GLU A O 1
ATOM 690 N N . SER A 1 83 ? -11.046 13.377 14.529 1.00 73.62 83 SER A N 1
ATOM 691 C CA . SER A 1 83 ? -11.581 12.918 13.240 1.00 73.62 83 SER A CA 1
ATOM 692 C C . SER A 1 83 ? -10.498 12.625 12.210 1.00 73.62 83 SER A C 1
ATOM 694 O O . SER A 1 83 ? -10.621 11.660 11.459 1.00 73.62 83 SER A O 1
ATOM 696 N N . LEU A 1 84 ? -9.409 13.396 12.220 1.00 73.56 84 LEU A N 1
ATOM 697 C CA . LEU A 1 84 ? -8.244 13.141 11.368 1.00 73.56 84 LEU A CA 1
ATOM 698 C C . LEU A 1 84 ? -7.473 11.874 11.776 1.00 73.56 84 LEU A C 1
ATOM 700 O O . LEU A 1 84 ? -6.808 11.259 10.945 1.00 73.56 84 LEU A O 1
ATOM 704 N N . ARG A 1 85 ? -7.531 11.478 13.055 1.00 76.75 85 ARG A N 1
ATOM 705 C CA . ARG A 1 85 ? -6.875 10.258 13.555 1.00 76.75 85 ARG A CA 1
ATOM 706 C C . ARG A 1 85 ? -7.795 9.051 13.429 1.00 76.75 85 ARG A C 1
ATOM 708 O O . ARG A 1 85 ? -7.491 8.100 12.710 1.00 76.75 85 ARG A O 1
ATOM 715 N N . SER A 1 86 ? -8.882 9.074 14.190 1.00 75.50 86 SER A N 1
ATOM 716 C CA . SER A 1 86 ? -9.943 8.077 14.190 1.00 75.50 86 SER A CA 1
ATOM 717 C C . SER A 1 86 ? -11.060 8.453 15.164 1.00 75.50 86 SER A C 1
ATOM 719 O O . SER A 1 86 ? -10.794 8.662 16.350 1.00 75.50 86 SER A O 1
ATOM 721 N N . CYS A 1 87 ? -12.309 8.395 14.705 1.00 76.19 87 CYS A N 1
ATOM 722 C CA . CYS A 1 87 ? -13.489 8.556 15.558 1.00 76.19 87 CYS A CA 1
ATOM 723 C C . CYS A 1 87 ? -14.026 7.206 16.048 1.00 76.19 87 CYS A C 1
ATOM 725 O O . CYS A 1 87 ? -13.942 6.186 15.355 1.00 76.19 87 CYS A O 1
ATOM 727 N N . PHE A 1 88 ? -14.633 7.195 17.236 1.00 78.00 88 PHE A N 1
ATOM 728 C CA . PHE A 1 88 ? -15.288 6.001 17.765 1.00 78.00 88 PHE A CA 1
ATOM 729 C C . PHE A 1 88 ? -16.769 5.958 17.371 1.00 78.00 88 PHE A C 1
ATOM 731 O O . PHE A 1 88 ? -17.521 6.898 17.636 1.00 78.00 88 PHE A O 1
ATOM 738 N N . PHE A 1 89 ? -17.199 4.841 16.788 1.00 76.19 89 PHE A N 1
ATOM 739 C CA . PHE A 1 89 ? -18.575 4.606 16.361 1.00 76.19 89 PHE A CA 1
ATOM 740 C C . PHE A 1 89 ? -19.210 3.495 17.201 1.00 76.19 89 PHE A C 1
ATOM 742 O O . PHE A 1 89 ? -18.743 2.354 17.208 1.00 76.19 89 PHE A O 1
ATOM 749 N N . GLN A 1 90 ? -20.279 3.819 17.926 1.00 73.19 90 GLN A N 1
ATOM 750 C CA . GLN A 1 90 ? -21.057 2.841 18.682 1.00 73.19 90 GLN A CA 1
ATOM 751 C C . GLN A 1 90 ? -22.058 2.163 17.751 1.00 73.19 90 GLN A C 1
ATOM 753 O O . GLN A 1 90 ? -23.029 2.787 17.337 1.00 73.19 90 GLN A O 1
ATOM 758 N N . THR A 1 91 ? -21.823 0.895 17.422 1.00 75.75 91 THR A N 1
ATOM 759 C CA . THR A 1 91 ? -22.713 0.104 16.565 1.00 75.75 91 THR A CA 1
ATOM 760 C C . THR A 1 91 ? -23.814 -0.569 17.370 1.00 75.75 91 THR A C 1
ATOM 762 O O . THR A 1 91 ? -23.527 -1.196 18.389 1.00 75.75 91 THR A O 1
ATOM 765 N N . TYR A 1 92 ? -25.044 -0.501 16.865 1.00 68.81 92 TYR A N 1
ATOM 766 C CA . TYR A 1 92 ? -26.197 -1.246 17.370 1.00 68.81 92 TYR A CA 1
ATOM 767 C C . TYR A 1 92 ? -26.490 -2.481 16.517 1.00 68.81 92 TYR A C 1
ATOM 769 O O . TYR A 1 92 ? -26.728 -3.553 17.059 1.00 68.81 92 TYR A O 1
ATOM 777 N N . SER A 1 93 ? -26.428 -2.353 15.190 1.00 62.41 93 SER A N 1
ATOM 778 C CA . SER A 1 93 ? -26.603 -3.472 14.261 1.00 62.41 93 SER A CA 1
ATOM 779 C C . SER A 1 93 ? -25.738 -3.288 13.017 1.00 62.41 93 SER A C 1
ATOM 781 O O . SER A 1 93 ? -25.262 -2.186 12.725 1.00 62.41 93 SER A O 1
ATOM 783 N N . PHE A 1 94 ? -25.495 -4.370 12.281 1.00 73.00 94 PHE A N 1
ATOM 784 C CA . PHE A 1 94 ? -24.805 -4.308 10.999 1.00 73.00 94 PHE A CA 1
ATOM 785 C C . PHE A 1 94 ? -25.444 -5.271 9.997 1.00 73.00 94 PHE A C 1
ATOM 787 O O . PHE A 1 94 ? -25.891 -6.356 10.363 1.00 73.00 94 PHE A O 1
ATOM 794 N N . SER A 1 95 ? -25.462 -4.890 8.724 1.00 67.00 95 SER A N 1
ATOM 795 C CA . SER A 1 95 ? -25.849 -5.752 7.610 1.00 67.00 95 SER A CA 1
ATOM 796 C C . SER A 1 95 ? -24.685 -5.884 6.630 1.00 67.00 95 SER A C 1
ATOM 798 O O . SER A 1 95 ? -23.956 -4.932 6.350 1.00 67.00 95 SER A O 1
ATOM 800 N N . LEU A 1 96 ? -24.451 -7.093 6.122 1.00 69.75 96 LEU A N 1
ATOM 801 C CA . LEU A 1 96 ? -23.383 -7.351 5.156 1.00 69.75 96 LEU A CA 1
ATOM 802 C C . LEU A 1 96 ? -23.854 -6.974 3.752 1.00 69.75 96 LEU A C 1
ATOM 804 O O . LEU A 1 96 ? -24.808 -7.553 3.239 1.00 69.75 96 LEU A O 1
ATOM 808 N N . MET A 1 97 ? -23.142 -6.057 3.101 1.00 62.53 97 MET A N 1
ATOM 809 C CA . MET A 1 97 ? -23.376 -5.723 1.701 1.00 62.53 97 MET A CA 1
ATOM 810 C C . MET A 1 97 ? -22.484 -6.592 0.815 1.00 62.53 97 MET A C 1
ATOM 812 O O . MET A 1 97 ? -21.256 -6.608 0.943 1.00 62.53 97 MET A O 1
ATOM 816 N N . ARG A 1 98 ? -23.094 -7.314 -0.127 1.00 52.06 98 ARG A N 1
ATOM 817 C CA . ARG A 1 98 ? -22.357 -8.119 -1.104 1.00 52.06 98 ARG A CA 1
ATOM 818 C C . ARG A 1 98 ? -21.872 -7.217 -2.238 1.00 52.06 98 ARG A C 1
ATOM 820 O O . ARG A 1 98 ? -22.515 -7.102 -3.272 1.00 52.06 98 ARG A O 1
ATOM 827 N N . LYS A 1 99 ? -20.733 -6.557 -2.026 1.00 59.31 99 LYS A N 1
ATOM 828 C CA . LYS A 1 99 ? -20.026 -5.824 -3.080 1.00 59.31 99 LYS A CA 1
ATOM 829 C C . LYS A 1 99 ? -18.936 -6.720 -3.667 1.00 59.31 99 LYS A C 1
ATOM 831 O O . LYS A 1 99 ? -18.005 -7.095 -2.954 1.00 59.31 99 LYS A O 1
ATOM 836 N N . HIS A 1 100 ? -19.069 -7.087 -4.941 1.00 55.41 100 HIS A N 1
ATOM 837 C CA . HIS A 1 100 ? -18.012 -7.788 -5.666 1.00 55.41 100 HIS A CA 1
ATOM 838 C C . HIS A 1 100 ? -16.870 -6.812 -5.945 1.00 55.41 100 HIS A C 1
ATOM 840 O O . HIS A 1 100 ? -17.066 -5.790 -6.595 1.00 55.41 100 HIS A O 1
ATOM 846 N N . ASN A 1 101 ? -15.681 -7.125 -5.436 1.00 66.12 101 ASN A N 1
ATOM 847 C CA . ASN A 1 101 ? -14.467 -6.363 -5.709 1.00 66.12 101 ASN A CA 1
ATOM 848 C C . ASN A 1 101 ? -13.503 -7.275 -6.467 1.00 66.12 101 ASN A C 1
ATOM 850 O O . ASN A 1 101 ? -13.330 -8.421 -6.073 1.00 66.12 101 ASN A O 1
ATOM 854 N N . PHE A 1 102 ? -12.806 -6.785 -7.492 1.00 70.56 102 PHE A N 1
ATOM 855 C CA . PHE A 1 102 ? -11.792 -7.579 -8.207 1.00 70.56 102 PHE A CA 1
ATOM 856 C C . PHE A 1 102 ? -10.748 -8.190 -7.247 1.00 70.56 102 PHE A C 1
ATOM 858 O O . PHE A 1 102 ? -10.381 -9.361 -7.351 1.00 70.56 102 PHE A O 1
ATOM 865 N N . LYS A 1 103 ? -10.389 -7.442 -6.193 1.00 73.69 103 LYS A N 1
ATOM 866 C CA . LYS A 1 103 ? -9.525 -7.912 -5.099 1.00 73.69 103 LYS A CA 1
ATOM 867 C C . LYS A 1 103 ? -10.051 -9.159 -4.384 1.00 73.69 103 LYS A C 1
ATOM 869 O O . LYS A 1 103 ? -9.247 -9.925 -3.868 1.00 73.69 103 LYS A O 1
ATOM 874 N N . SER A 1 104 ? -11.366 -9.391 -4.317 1.00 75.25 104 SER A N 1
ATOM 875 C CA . SER A 1 104 ? -11.899 -10.598 -3.670 1.00 75.25 104 SER A CA 1
ATOM 876 C C . SER A 1 104 ? -11.571 -11.868 -4.449 1.00 75.25 104 SER A C 1
ATOM 878 O O . SER A 1 104 ? -11.321 -12.889 -3.818 1.00 75.25 104 SER A O 1
ATOM 880 N N . HIS A 1 105 ? -11.511 -11.804 -5.784 1.00 81.62 105 HIS A N 1
ATOM 881 C CA . HIS A 1 105 ? -11.080 -12.941 -6.601 1.00 81.62 105 HIS A CA 1
ATOM 882 C C . HIS A 1 105 ? -9.598 -13.240 -6.397 1.00 81.62 105 HIS A C 1
ATOM 884 O O . HIS A 1 105 ? -9.248 -14.382 -6.118 1.00 81.62 105 HIS A O 1
ATOM 890 N N . LEU A 1 106 ? -8.741 -12.215 -6.440 1.00 80.19 106 LEU A N 1
ATOM 891 C CA . LEU A 1 106 ? -7.304 -12.392 -6.222 1.00 80.19 106 LEU A CA 1
ATOM 892 C C . LEU A 1 106 ? -7.003 -12.939 -4.817 1.00 80.19 106 LEU A C 1
ATOM 894 O O . LEU A 1 106 ? -6.197 -13.847 -4.651 1.00 80.19 106 LEU A O 1
ATOM 898 N N . ARG A 1 107 ? -7.720 -12.444 -3.805 1.00 81.50 107 ARG A N 1
ATOM 899 C CA . ARG A 1 107 ? -7.669 -12.973 -2.438 1.00 81.50 107 ARG A CA 1
ATOM 900 C C . ARG A 1 107 ? -8.048 -14.448 -2.368 1.00 81.50 107 ARG A C 1
ATOM 902 O O . ARG A 1 107 ? -7.330 -15.217 -1.744 1.00 81.50 107 ARG A O 1
ATOM 909 N N . HIS A 1 108 ? -9.154 -14.829 -3.006 1.00 84.06 108 HIS A N 1
ATOM 910 C CA . HIS A 1 108 ? -9.595 -16.220 -3.029 1.00 84.06 108 HIS A CA 1
ATOM 911 C C . HIS A 1 108 ? -8.591 -17.114 -3.763 1.00 84.06 108 HIS A C 1
ATOM 913 O O . HIS A 1 108 ? -8.361 -18.237 -3.335 1.00 84.06 108 HIS A O 1
ATOM 919 N N . PHE A 1 109 ? -7.967 -16.615 -4.832 1.00 85.06 109 PHE A N 1
ATOM 920 C CA . PHE A 1 109 ? -6.921 -17.333 -5.556 1.00 85.06 109 PHE A CA 1
ATOM 921 C C . PHE A 1 109 ? -5.706 -17.611 -4.660 1.00 85.06 109 PHE A C 1
ATOM 923 O O . PHE A 1 109 ? -5.265 -18.755 -4.559 1.00 85.06 109 PHE A O 1
ATOM 930 N N . ILE A 1 110 ? -5.225 -16.595 -3.933 1.00 84.81 110 ILE A N 1
ATOM 931 C CA . ILE A 1 110 ? -4.126 -16.759 -2.970 1.00 84.81 110 ILE A CA 1
ATOM 932 C C . ILE A 1 110 ? -4.522 -17.728 -1.852 1.00 84.81 110 ILE A C 1
ATOM 934 O O . ILE A 1 110 ? -3.736 -18.611 -1.518 1.00 84.81 110 ILE A O 1
ATOM 938 N N . ASP A 1 111 ? -5.727 -17.593 -1.295 1.00 84.81 111 ASP A N 1
ATOM 939 C CA . ASP A 1 111 ? -6.211 -18.480 -0.233 1.00 84.81 111 ASP A CA 1
ATOM 940 C C . ASP A 1 111 ? -6.326 -19.934 -0.723 1.00 84.81 111 ASP A C 1
ATOM 942 O O . ASP A 1 111 ? -5.968 -20.848 0.007 1.00 84.81 111 ASP A O 1
ATOM 946 N N . SER A 1 112 ? -6.761 -20.163 -1.968 1.00 86.50 112 SER A N 1
ATOM 947 C CA . SER A 1 112 ? -6.863 -21.513 -2.542 1.00 86.50 112 SER A CA 1
ATOM 948 C C . SER A 1 112 ? -5.513 -22.158 -2.859 1.00 86.50 112 SER A C 1
ATOM 950 O O . SER A 1 112 ? -5.417 -23.381 -2.886 1.00 86.50 112 SER A O 1
ATOM 952 N N . ALA A 1 113 ? -4.470 -21.356 -3.084 1.00 88.75 113 ALA A N 1
ATOM 953 C CA . ALA A 1 113 ? -3.125 -21.853 -3.366 1.00 88.75 113 ALA A CA 1
ATOM 954 C C . ALA A 1 113 ? -2.363 -22.288 -2.098 1.00 88.75 113 ALA A C 1
ATOM 956 O O . ALA A 1 113 ? -1.361 -22.992 -2.202 1.00 88.75 113 ALA A O 1
ATOM 957 N N . HIS A 1 114 ? -2.813 -21.880 -0.905 1.00 88.12 114 HIS A N 1
ATOM 958 C CA . HIS A 1 114 ? -2.097 -22.111 0.350 1.00 88.12 114 HIS A CA 1
ATOM 959 C C . HIS A 1 114 ? -2.905 -22.974 1.319 1.00 88.12 114 HIS A C 1
ATOM 961 O O . HIS A 1 114 ? -4.036 -22.657 1.670 1.00 88.12 114 HIS A O 1
ATOM 967 N N . SER A 1 115 ? -2.284 -24.033 1.839 1.00 82.81 115 SER A N 1
ATOM 968 C CA . SER A 1 115 ? -2.908 -24.922 2.829 1.00 82.81 115 SER A CA 1
ATOM 969 C C . SER A 1 115 ? -3.087 -24.271 4.205 1.00 82.81 115 SER A C 1
ATOM 971 O O . SER A 1 115 ? -4.009 -24.617 4.940 1.00 82.81 115 SER A O 1
ATOM 973 N N . SER A 1 116 ? -2.218 -23.322 4.572 1.00 85.88 116 SER A N 1
ATOM 974 C CA . SER A 1 116 ? -2.269 -22.652 5.873 1.00 85.88 116 SER A CA 1
ATOM 975 C C . SER A 1 116 ? -2.798 -21.221 5.769 1.00 85.88 116 SER A C 1
ATOM 977 O O . SER A 1 116 ? -2.316 -20.401 4.984 1.00 85.88 116 SER A O 1
ATOM 979 N N . ALA A 1 117 ? -3.756 -20.891 6.639 1.00 82.38 117 ALA A N 1
ATOM 980 C CA . ALA A 1 117 ? -4.371 -19.563 6.694 1.00 82.38 117 ALA A CA 1
ATOM 981 C C . ALA A 1 117 ? -3.360 -18.444 7.009 1.00 82.38 117 ALA A C 1
ATOM 983 O O . ALA A 1 117 ? -3.517 -17.310 6.554 1.00 82.38 117 ALA A O 1
ATOM 984 N N . LEU A 1 118 ? -2.304 -18.759 7.768 1.00 82.31 118 LEU A N 1
ATOM 985 C CA . LEU A 1 118 ? -1.235 -17.811 8.088 1.00 82.31 118 LEU A CA 1
ATOM 986 C C . LEU A 1 118 ? -0.409 -17.454 6.848 1.00 82.31 118 LEU A C 1
ATOM 988 O O . LEU A 1 118 ? -0.170 -16.275 6.599 1.00 82.31 118 LEU A O 1
ATOM 992 N N . VAL A 1 119 ? -0.013 -18.444 6.044 1.00 83.56 119 VAL A N 1
ATOM 993 C CA . VAL A 1 119 ? 0.760 -18.181 4.823 1.00 83.56 119 VAL A CA 1
ATOM 994 C C . VAL A 1 119 ? -0.108 -17.459 3.792 1.00 83.56 119 VAL A C 1
ATOM 996 O O . VAL A 1 119 ? 0.340 -16.469 3.221 1.00 83.56 119 VAL A O 1
ATOM 999 N N . GLY A 1 120 ? -1.379 -17.843 3.638 1.00 84.75 120 GLY A N 1
ATOM 1000 C CA . GLY A 1 120 ? -2.319 -17.104 2.786 1.00 84.75 120 GLY A CA 1
ATOM 1001 C C . GLY A 1 120 ? -2.438 -15.623 3.180 1.00 84.75 120 GLY A C 1
ATOM 1002 O O . GLY A 1 120 ? -2.366 -14.741 2.323 1.00 84.75 120 GLY A O 1
ATOM 1003 N N . ASN A 1 121 ? -2.530 -15.317 4.482 1.00 83.12 121 ASN A N 1
ATOM 1004 C CA . ASN A 1 121 ? -2.547 -13.935 4.974 1.00 83.12 121 ASN A CA 1
ATOM 1005 C C . ASN A 1 121 ? -1.232 -13.186 4.686 1.00 83.12 121 ASN A C 1
ATOM 1007 O O . ASN A 1 121 ? -1.281 -12.035 4.256 1.00 83.12 121 ASN A O 1
ATOM 1011 N N . LEU A 1 122 ? -0.077 -13.839 4.858 1.00 84.06 122 LEU A N 1
ATOM 1012 C CA . LEU A 1 122 ? 1.230 -13.257 4.542 1.00 84.06 122 LEU A CA 1
ATOM 1013 C C . LEU A 1 122 ? 1.337 -12.870 3.059 1.00 84.06 122 LEU A C 1
ATOM 1015 O O . LEU A 1 122 ? 1.736 -11.752 2.744 1.00 84.06 122 LEU A O 1
ATOM 1019 N N . TYR A 1 123 ? 0.931 -13.759 2.149 1.00 84.62 123 TYR A N 1
ATOM 1020 C CA . TYR A 1 123 ? 0.964 -13.492 0.708 1.00 84.62 123 TYR A CA 1
ATOM 1021 C C . TYR A 1 123 ? -0.013 -12.387 0.298 1.00 84.62 123 TYR A C 1
ATOM 1023 O O . TYR A 1 123 ? 0.316 -11.544 -0.535 1.00 84.62 123 TYR A O 1
ATOM 1031 N N . ARG A 1 124 ? -1.199 -12.331 0.912 1.00 85.06 124 ARG A N 1
ATOM 1032 C CA . ARG A 1 124 ? -2.145 -11.223 0.694 1.00 85.06 124 ARG A CA 1
ATOM 1033 C C . ARG A 1 124 ? -1.560 -9.896 1.164 1.00 85.06 124 ARG A C 1
ATOM 1035 O O . ARG A 1 124 ? -1.695 -8.897 0.462 1.00 85.06 124 ARG A O 1
ATOM 1042 N N . ALA A 1 125 ? -0.879 -9.880 2.307 1.00 83.38 125 ALA A N 1
ATOM 1043 C CA . ALA A 1 125 ? -0.203 -8.681 2.786 1.00 83.38 125 ALA A CA 1
ATOM 1044 C C . ALA A 1 125 ? 0.918 -8.239 1.831 1.00 83.38 125 ALA A C 1
ATOM 1046 O O . ALA A 1 125 ? 1.003 -7.059 1.502 1.00 83.38 125 ALA A O 1
ATOM 1047 N N . LEU A 1 126 ? 1.715 -9.184 1.325 1.00 81.81 126 LEU A N 1
ATOM 1048 C CA . LEU A 1 126 ? 2.852 -8.895 0.452 1.00 81.81 126 LEU A CA 1
ATOM 1049 C C . LEU A 1 126 ? 2.433 -8.394 -0.943 1.00 81.81 126 LEU A C 1
ATOM 1051 O O . LEU A 1 126 ? 2.975 -7.402 -1.422 1.00 81.81 126 LEU A O 1
ATOM 1055 N N . PHE A 1 127 ? 1.453 -9.044 -1.581 1.00 82.81 127 PHE A N 1
ATOM 1056 C CA . PHE A 1 127 ? 1.067 -8.751 -2.971 1.00 82.81 127 PHE A CA 1
ATOM 1057 C C . PHE A 1 127 ? -0.139 -7.817 -3.117 1.00 82.81 127 PHE A C 1
ATOM 1059 O O . PHE A 1 127 ? -0.254 -7.115 -4.116 1.00 82.81 127 PHE A O 1
ATOM 1066 N N . ILE A 1 128 ? -1.066 -7.816 -2.156 1.00 80.81 128 ILE A N 1
ATOM 1067 C CA . ILE A 1 128 ? -2.300 -7.008 -2.218 1.00 80.81 128 ILE A CA 1
ATOM 1068 C C . ILE A 1 128 ? -2.223 -5.807 -1.260 1.00 80.81 128 ILE A C 1
ATOM 1070 O O . ILE A 1 128 ? -2.995 -4.858 -1.399 1.00 80.81 128 ILE A O 1
ATOM 1074 N N . GLY A 1 129 ? -1.291 -5.815 -0.302 1.00 75.69 129 GLY A N 1
ATOM 1075 C CA . GLY A 1 129 ? -1.216 -4.794 0.747 1.00 75.69 129 GLY A CA 1
ATOM 1076 C C . GLY A 1 129 ? -2.292 -4.960 1.815 1.00 75.69 129 GLY A C 1
ATOM 1077 O O . GLY A 1 129 ? -2.644 -3.997 2.497 1.00 75.69 129 GLY A O 1
ATOM 1078 N N . ASP A 1 130 ? -2.845 -6.169 1.944 1.00 78.44 130 ASP A N 1
ATOM 1079 C CA . ASP A 1 130 ? -3.792 -6.502 3.001 1.00 78.44 130 ASP A CA 1
ATOM 1080 C C . ASP A 1 130 ? -3.108 -6.435 4.386 1.00 78.44 130 ASP A C 1
ATOM 1082 O O . ASP A 1 130 ? -1.888 -6.484 4.550 1.00 78.44 130 ASP A O 1
ATOM 1086 N N . SER A 1 131 ? -3.918 -6.285 5.424 1.00 72.88 131 SER A N 1
ATOM 1087 C CA . SER A 1 131 ? -3.455 -6.225 6.802 1.00 72.88 131 SER A CA 1
ATOM 1088 C C . SER A 1 131 ? -3.001 -7.594 7.330 1.00 72.88 131 SER A C 1
ATOM 1090 O O . SER A 1 131 ? -3.705 -8.604 7.250 1.00 72.88 131 SER A O 1
ATOM 1092 N N . LEU A 1 132 ? -1.799 -7.603 7.908 1.00 79.56 132 LEU A N 1
ATOM 1093 C CA . LEU A 1 132 ? -1.176 -8.794 8.475 1.00 79.56 132 LEU A CA 1
ATOM 1094 C C . LEU A 1 132 ? -1.853 -9.198 9.796 1.00 79.56 132 LEU A C 1
ATOM 1096 O O . LEU A 1 132 ? -2.155 -8.338 10.633 1.00 79.56 132 LEU A O 1
ATOM 1100 N N . ASN A 1 133 ? -2.060 -10.501 10.006 1.00 79.81 133 ASN A N 1
ATOM 1101 C CA . ASN A 1 133 ? -2.568 -11.024 11.275 1.00 79.81 133 ASN A CA 1
ATOM 1102 C C . ASN A 1 133 ? -1.635 -10.639 12.440 1.00 79.81 133 ASN A C 1
ATOM 1104 O O . ASN A 1 133 ? -0.419 -10.541 12.267 1.00 79.81 133 ASN A O 1
ATOM 1108 N N . LYS A 1 134 ? -2.200 -10.447 13.637 1.00 78.50 134 LYS A N 1
ATOM 1109 C CA . LYS A 1 134 ? -1.465 -10.002 14.826 1.00 78.50 134 LYS A CA 1
ATOM 1110 C C . LYS A 1 134 ? -0.284 -10.922 15.141 1.00 78.50 134 LYS A C 1
ATOM 1112 O O . LYS A 1 134 ? 0.824 -10.424 15.283 1.00 78.50 134 LYS A O 1
ATOM 1117 N N . ASP A 1 135 ? -0.489 -12.238 15.121 1.00 81.75 135 ASP A N 1
ATOM 1118 C CA . ASP A 1 135 ? 0.573 -13.211 15.417 1.00 81.75 135 ASP A CA 1
ATOM 1119 C C . ASP A 1 135 ? 1.746 -13.120 14.430 1.00 81.75 135 ASP A C 1
ATOM 1121 O O . ASP A 1 135 ? 2.910 -13.193 14.818 1.00 81.75 135 ASP A O 1
ATOM 1125 N N . LEU A 1 136 ? 1.452 -12.931 13.139 1.00 80.12 136 LEU A N 1
ATOM 1126 C CA . LEU A 1 136 ? 2.474 -12.764 12.103 1.00 80.12 136 LEU A CA 1
ATOM 1127 C C . LEU A 1 136 ? 3.194 -11.428 12.244 1.00 80.12 136 LEU A C 1
ATOM 1129 O O . LEU A 1 136 ? 4.400 -11.361 12.036 1.00 80.12 136 LEU A O 1
ATOM 1133 N N . ARG A 1 137 ? 2.467 -10.375 12.618 1.00 80.69 137 ARG A N 1
ATOM 1134 C CA . ARG A 1 137 ? 3.036 -9.053 12.857 1.00 80.69 137 ARG A CA 1
ATOM 1135 C C . ARG A 1 137 ? 3.954 -9.050 14.072 1.00 80.69 137 ARG A C 1
ATOM 1137 O O . ARG A 1 137 ? 5.028 -8.466 14.001 1.00 80.69 137 ARG A O 1
ATOM 1144 N N . ASP A 1 138 ? 3.575 -9.743 15.139 1.00 84.31 138 ASP A N 1
ATOM 1145 C CA . ASP A 1 138 ? 4.387 -9.881 16.346 1.00 84.31 138 ASP A CA 1
ATOM 1146 C C . ASP A 1 138 ? 5.658 -10.696 16.054 1.00 84.31 138 ASP A C 1
ATOM 1148 O O . ASP A 1 138 ? 6.754 -10.265 16.408 1.00 84.31 138 ASP A O 1
ATOM 1152 N N . ARG A 1 139 ? 5.550 -11.796 15.291 1.00 84.75 139 ARG A N 1
ATOM 1153 C CA . ARG A 1 139 ? 6.720 -12.553 14.803 1.00 84.75 139 ARG A CA 1
ATOM 1154 C C . ARG A 1 139 ? 7.614 -11.719 13.883 1.00 84.75 139 ARG A C 1
ATOM 1156 O O . ARG A 1 139 ? 8.828 -11.724 14.042 1.00 84.75 139 ARG A O 1
ATOM 1163 N N . ALA A 1 140 ? 7.035 -10.975 12.944 1.00 82.25 140 ALA A N 1
ATOM 1164 C CA . ALA A 1 140 ? 7.785 -10.114 12.033 1.00 82.25 140 ALA A CA 1
ATOM 1165 C C . ALA A 1 140 ? 8.487 -8.958 12.755 1.00 82.25 140 ALA A C 1
ATOM 1167 O O . ALA A 1 140 ? 9.586 -8.570 12.364 1.00 82.25 140 ALA A O 1
ATOM 1168 N N . ASN A 1 141 ? 7.867 -8.419 13.806 1.00 84.62 141 ASN A N 1
ATOM 1169 C CA . ASN A 1 141 ? 8.478 -7.422 14.678 1.00 84.62 141 ASN A CA 1
ATOM 1170 C C . ASN A 1 141 ? 9.632 -8.027 15.480 1.00 84.62 141 ASN A C 1
ATOM 1172 O O . ASN A 1 141 ? 10.699 -7.425 15.525 1.00 84.62 141 ASN A O 1
ATOM 1176 N N . ALA A 1 142 ? 9.449 -9.221 16.054 1.00 86.31 142 ALA A N 1
ATOM 1177 C CA . ALA A 1 142 ? 10.497 -9.919 16.800 1.00 86.31 142 ALA A CA 1
ATOM 1178 C C . ALA A 1 142 ? 11.719 -10.246 15.924 1.00 86.31 142 ALA A C 1
ATOM 1180 O O . ALA A 1 142 ? 12.851 -10.150 16.383 1.00 86.31 142 ALA A O 1
ATOM 1181 N N . LEU A 1 143 ? 11.492 -10.578 14.650 1.00 85.94 143 LEU A N 1
ATOM 1182 C CA . LEU A 1 143 ? 12.549 -10.826 13.665 1.00 85.94 143 LEU A CA 1
ATOM 1183 C C . LEU A 1 143 ? 13.129 -9.536 13.053 1.00 85.94 143 LEU A C 1
ATOM 1185 O O . LEU A 1 143 ? 14.087 -9.599 12.291 1.00 85.94 143 LEU A O 1
ATOM 1189 N N . GLY A 1 144 ? 12.531 -8.369 13.318 1.00 80.75 144 GLY A N 1
ATOM 1190 C CA . GLY A 1 144 ? 12.927 -7.090 12.721 1.00 80.75 144 GLY A CA 1
ATOM 1191 C C . GLY A 1 144 ? 12.540 -6.910 11.245 1.00 80.75 144 GLY A C 1
ATOM 1192 O O . GLY A 1 144 ? 12.830 -5.869 10.669 1.00 80.75 144 GLY A O 1
ATOM 1193 N N . ILE A 1 145 ? 11.835 -7.863 10.627 1.00 81.44 145 ILE A N 1
ATOM 1194 C CA . ILE A 1 145 ? 11.517 -7.916 9.181 1.00 81.44 145 ILE A CA 1
ATOM 1195 C C . ILE A 1 145 ? 10.258 -7.091 8.832 1.00 81.44 145 ILE A C 1
ATOM 1197 O O . ILE A 1 145 ? 9.875 -6.965 7.673 1.00 81.44 145 ILE A O 1
ATOM 1201 N N . ASN A 1 146 ? 9.601 -6.455 9.807 1.00 75.00 146 ASN A N 1
ATOM 1202 C CA . ASN A 1 146 ? 8.378 -5.674 9.571 1.00 75.00 146 ASN A CA 1
ATOM 1203 C C . ASN A 1 146 ? 8.545 -4.564 8.502 1.00 75.00 146 ASN A C 1
ATOM 1205 O O . ASN A 1 146 ? 7.614 -4.281 7.750 1.00 75.00 146 ASN A O 1
ATOM 1209 N N . HIS A 1 147 ? 9.741 -3.979 8.376 1.00 70.88 147 HIS A N 1
ATOM 1210 C CA . HIS A 1 147 ? 10.036 -2.980 7.341 1.00 70.88 147 HIS A CA 1
ATOM 1211 C C . HIS A 1 147 ? 10.119 -3.572 5.920 1.00 70.88 147 HIS A C 1
ATOM 1213 O O . HIS A 1 147 ? 9.815 -2.870 4.958 1.00 70.88 147 HIS A O 1
ATOM 1219 N N . LEU A 1 148 ? 10.487 -4.851 5.786 1.00 69.25 148 LEU A N 1
ATOM 1220 C CA . LEU A 1 148 ? 10.506 -5.588 4.515 1.00 69.25 148 LEU A CA 1
ATOM 1221 C C . LEU A 1 148 ? 9.109 -6.084 4.123 1.00 69.25 148 LEU A C 1
ATOM 1223 O O . LEU A 1 148 ? 8.780 -6.112 2.941 1.00 69.25 148 LEU A O 1
ATOM 1227 N N . LEU A 1 149 ? 8.283 -6.454 5.110 1.00 65.94 149 LEU A N 1
ATOM 1228 C CA . LEU A 1 149 ? 6.897 -6.885 4.882 1.00 65.94 149 LEU A CA 1
ATOM 1229 C C . LEU A 1 149 ? 5.967 -5.730 4.511 1.00 65.94 149 LEU A C 1
ATOM 1231 O O . LEU A 1 149 ? 4.962 -5.937 3.833 1.00 65.94 149 LEU A O 1
ATOM 1235 N N . ALA A 1 150 ? 6.281 -4.512 4.949 1.00 65.62 150 ALA A N 1
ATOM 1236 C CA . ALA A 1 150 ? 5.611 -3.332 4.438 1.00 65.62 150 ALA A CA 1
ATOM 1237 C C . ALA A 1 150 ? 5.981 -3.156 2.958 1.00 65.62 150 ALA A C 1
ATOM 1239 O O . ALA A 1 150 ? 7.156 -2.995 2.630 1.00 65.62 150 ALA A O 1
ATOM 1240 N N . ILE A 1 151 ? 4.981 -3.154 2.069 1.00 69.19 151 ILE A N 1
ATOM 1241 C CA . ILE A 1 151 ? 5.179 -2.881 0.639 1.00 69.19 151 ILE A CA 1
ATOM 1242 C C . ILE A 1 151 ? 5.960 -1.566 0.495 1.00 69.19 151 ILE A C 1
ATOM 1244 O O . ILE A 1 151 ? 5.468 -0.477 0.812 1.00 69.19 151 ILE A O 1
ATOM 1248 N N . SER A 1 152 ? 7.207 -1.691 0.049 1.00 76.62 152 SER A N 1
ATOM 1249 C CA . SER A 1 152 ? 8.219 -0.636 0.054 1.00 76.62 152 SER A CA 1
ATOM 1250 C C . SER A 1 152 ? 8.848 -0.465 -1.330 1.00 76.62 152 SER A C 1
ATOM 1252 O O . SER A 1 152 ? 8.541 -1.197 -2.273 1.00 76.62 152 SER A O 1
ATOM 1254 N N . GLY A 1 153 ? 9.760 0.504 -1.459 1.00 80.00 153 GLY A N 1
ATOM 1255 C CA . GLY A 1 153 ? 10.525 0.708 -2.693 1.00 80.00 153 GLY A CA 1
ATOM 1256 C C . GLY A 1 153 ? 11.422 -0.477 -3.068 1.00 80.00 153 GLY A C 1
ATOM 1257 O O . GLY A 1 153 ? 11.705 -0.672 -4.244 1.00 80.00 153 GLY A O 1
ATOM 1258 N N . PHE A 1 154 ? 11.805 -1.322 -2.106 1.00 83.56 154 PHE A N 1
ATOM 1259 C CA . PHE A 1 154 ? 12.559 -2.543 -2.393 1.00 83.56 154 PHE A CA 1
ATOM 1260 C C . PHE A 1 154 ? 11.717 -3.560 -3.171 1.00 83.56 154 PHE A C 1
ATOM 1262 O O . PHE A 1 154 ? 12.168 -4.103 -4.178 1.00 83.56 154 PHE A O 1
ATOM 1269 N N . HIS A 1 155 ? 10.458 -3.746 -2.760 1.00 84.62 155 HIS A N 1
ATOM 1270 C CA . HIS A 1 155 ? 9.514 -4.597 -3.482 1.00 84.62 155 HIS A CA 1
ATOM 1271 C C . HIS A 1 155 ? 9.313 -4.101 -4.919 1.00 84.62 155 HIS A C 1
ATOM 1273 O O . HIS A 1 155 ? 9.269 -4.901 -5.847 1.00 84.62 155 HIS A O 1
ATOM 1279 N N . LEU A 1 156 ? 9.245 -2.778 -5.116 1.00 87.25 156 LEU A N 1
ATOM 1280 C CA . LEU A 1 156 ? 9.183 -2.174 -6.447 1.00 87.25 156 LEU A CA 1
ATOM 1281 C C . LEU A 1 156 ? 10.416 -2.523 -7.296 1.00 87.25 156 LEU A C 1
ATOM 1283 O O . LEU A 1 156 ? 10.249 -2.885 -8.454 1.00 87.25 156 LEU A O 1
ATOM 1287 N N . GLY A 1 157 ? 11.626 -2.436 -6.735 1.00 87.50 157 GLY A N 1
ATOM 1288 C CA . GLY A 1 157 ? 12.872 -2.728 -7.453 1.00 87.50 157 GLY A CA 1
ATOM 1289 C C . GLY A 1 157 ? 13.014 -4.196 -7.866 1.00 87.50 157 GLY A C 1
ATOM 1290 O O . GLY A 1 157 ? 13.391 -4.495 -8.995 1.00 87.50 157 GLY A O 1
ATOM 1291 N N . ILE A 1 158 ? 12.659 -5.130 -6.982 1.00 89.19 158 ILE A N 1
ATOM 1292 C CA . ILE A 1 158 ? 12.649 -6.563 -7.321 1.00 89.19 158 ILE A CA 1
ATOM 1293 C C . ILE A 1 158 ? 11.577 -6.889 -8.350 1.00 89.19 158 ILE A C 1
ATOM 1295 O O . ILE A 1 158 ? 11.834 -7.644 -9.289 1.00 89.19 158 ILE A O 1
ATOM 1299 N N . LEU A 1 159 ? 10.388 -6.302 -8.205 1.00 89.38 159 LEU A N 1
ATOM 1300 C CA . LEU A 1 159 ? 9.311 -6.492 -9.164 1.00 89.38 159 LEU A CA 1
ATOM 1301 C C . LEU A 1 159 ? 9.707 -5.934 -10.537 1.00 89.38 159 LEU A C 1
ATOM 1303 O O . LEU A 1 159 ? 9.521 -6.619 -11.538 1.00 89.38 159 LEU A O 1
ATOM 1307 N N . SER A 1 160 ? 10.301 -4.739 -10.595 1.00 89.62 160 SER A N 1
ATOM 1308 C CA . SER A 1 160 ? 10.741 -4.133 -11.854 1.00 89.62 160 SER A CA 1
ATOM 1309 C C . SER A 1 160 ? 11.850 -4.944 -12.523 1.00 89.62 160 SER A C 1
ATOM 1311 O O . SER A 1 160 ? 11.763 -5.179 -13.724 1.00 89.62 160 SER A O 1
ATOM 1313 N N . ALA A 1 161 ? 12.831 -5.448 -11.767 1.00 89.81 161 ALA A N 1
ATOM 1314 C CA . ALA A 1 161 ? 13.895 -6.303 -12.294 1.00 89.81 161 ALA A CA 1
ATOM 1315 C C . ALA A 1 161 ? 13.362 -7.646 -12.821 1.00 89.81 161 ALA A C 1
ATOM 1317 O O . ALA A 1 161 ? 13.740 -8.076 -13.910 1.00 89.81 161 ALA A O 1
ATOM 1318 N N . SER A 1 162 ? 12.450 -8.290 -12.085 1.00 91.06 162 SER A N 1
ATOM 1319 C CA . SER A 1 162 ? 11.833 -9.558 -12.494 1.00 91.06 162 SER A CA 1
ATOM 1320 C C . SER A 1 162 ? 10.983 -9.397 -13.758 1.00 91.06 162 SER A C 1
ATOM 1322 O O . SER A 1 162 ? 11.125 -10.155 -14.718 1.00 91.06 162 SER A O 1
ATOM 1324 N N . VAL A 1 163 ? 10.153 -8.350 -13.809 1.00 90.31 163 VAL A N 1
ATOM 1325 C CA . VAL A 1 163 ? 9.322 -8.032 -14.979 1.00 90.31 163 VAL A CA 1
ATOM 1326 C C . VAL A 1 163 ? 10.190 -7.628 -16.173 1.00 90.31 163 VAL A C 1
ATOM 1328 O O . VAL A 1 163 ? 9.921 -8.056 -17.293 1.00 90.31 163 VAL A O 1
ATOM 1331 N N . TYR A 1 164 ? 11.268 -6.873 -15.945 1.00 89.56 164 TYR A N 1
ATOM 1332 C CA . TYR A 1 164 ? 12.246 -6.542 -16.979 1.00 89.56 164 TYR A CA 1
ATOM 1333 C C . TYR A 1 164 ? 12.902 -7.800 -17.554 1.00 89.56 164 TYR A C 1
ATOM 1335 O O . TYR A 1 164 ? 12.987 -7.940 -18.771 1.00 89.56 164 TYR A O 1
ATOM 1343 N N . PHE A 1 165 ? 13.326 -8.738 -16.704 1.00 89.38 165 PHE A N 1
ATOM 1344 C CA . PHE A 1 165 ? 13.918 -10.001 -17.145 1.00 89.38 165 PHE A CA 1
ATOM 1345 C C . PHE A 1 165 ? 12.926 -10.836 -17.966 1.00 89.38 165 PHE A C 1
ATOM 1347 O O . PHE A 1 165 ? 13.271 -11.326 -19.042 1.00 89.38 165 PHE A O 1
ATOM 1354 N N . LEU A 1 166 ? 11.676 -10.937 -17.504 1.00 89.25 166 LEU A N 1
ATOM 1355 C CA . LEU A 1 166 ? 10.625 -11.672 -18.201 1.00 89.25 166 LEU A CA 1
ATOM 1356 C C . LEU A 1 166 ? 10.310 -11.052 -19.569 1.00 89.25 166 LEU A C 1
ATOM 1358 O O . LEU A 1 166 ? 10.282 -11.758 -20.575 1.00 89.25 166 LEU A O 1
ATOM 1362 N N . PHE A 1 167 ? 10.124 -9.731 -19.634 1.00 87.00 167 PHE A N 1
ATOM 1363 C CA . PHE A 1 167 ? 9.896 -9.049 -20.907 1.00 87.00 167 PHE A CA 1
ATOM 1364 C C . PHE A 1 167 ? 11.117 -9.098 -21.814 1.00 87.00 167 PHE A C 1
ATOM 1366 O O . PHE A 1 167 ? 10.951 -9.262 -23.015 1.00 87.00 167 PHE A O 1
ATOM 1373 N N . SER A 1 168 ? 12.330 -9.031 -21.271 1.00 84.00 168 SER A N 1
ATOM 1374 C CA . SER A 1 168 ? 13.557 -9.195 -22.049 1.00 84.00 168 SER A CA 1
ATOM 1375 C C . SER A 1 168 ? 13.608 -10.563 -22.733 1.00 84.00 168 SER A C 1
ATOM 1377 O O . SER A 1 168 ? 13.891 -10.635 -23.930 1.00 84.00 168 SER A O 1
ATOM 1379 N N . LEU A 1 169 ? 13.240 -11.640 -22.031 1.00 84.31 169 LEU A N 1
ATOM 1380 C CA . LEU A 1 169 ? 13.212 -12.991 -22.599 1.00 84.31 169 LEU A CA 1
ATOM 1381 C C . LEU A 1 169 ? 12.273 -13.105 -23.812 1.00 84.31 169 LEU A C 1
ATOM 1383 O O . LEU A 1 169 ? 12.643 -13.713 -24.815 1.00 84.31 169 LEU A O 1
ATOM 1387 N N . PHE A 1 170 ? 11.082 -12.502 -23.748 1.00 81.69 170 PHE A N 1
ATOM 1388 C CA . PHE A 1 170 ? 10.093 -12.576 -24.831 1.00 81.69 170 PHE A CA 1
ATOM 1389 C C . PHE A 1 170 ? 10.287 -11.517 -25.925 1.00 81.69 170 PHE A C 1
ATOM 1391 O O . PHE A 1 170 ? 10.054 -11.791 -27.102 1.00 81.69 170 PHE A O 1
ATOM 1398 N N . TYR A 1 171 ? 10.720 -10.310 -25.564 1.00 80.06 171 TYR A N 1
ATOM 1399 C CA . TYR A 1 171 ? 10.816 -9.172 -26.479 1.00 80.06 171 TYR A CA 1
ATOM 1400 C C . TYR A 1 171 ? 12.103 -9.198 -27.307 1.00 80.06 171 TYR A C 1
ATOM 1402 O O . TYR A 1 171 ? 12.066 -8.888 -28.495 1.00 80.06 171 TYR A O 1
ATOM 1410 N N . THR A 1 172 ? 13.227 -9.646 -26.736 1.00 74.88 172 THR A N 1
ATOM 1411 C CA . THR A 1 172 ? 14.520 -9.726 -27.441 1.00 74.88 172 THR A CA 1
ATOM 1412 C C . THR A 1 172 ? 14.475 -10.582 -28.719 1.00 74.88 172 THR A C 1
ATOM 1414 O O . THR A 1 172 ? 14.978 -10.121 -29.749 1.00 74.88 172 THR A O 1
ATOM 1417 N N . PRO A 1 173 ? 13.884 -11.797 -28.737 1.00 76.19 173 PRO A N 1
ATOM 1418 C CA . PRO A 1 173 ? 13.779 -12.576 -29.971 1.00 76.19 173 PRO A CA 1
ATOM 1419 C C . PRO A 1 173 ? 12.804 -11.950 -30.980 1.00 76.19 173 PRO A C 1
ATOM 1421 O O . PRO A 1 173 ? 13.070 -11.986 -32.182 1.00 76.19 173 PRO A O 1
ATOM 1424 N N . LEU A 1 174 ? 11.707 -11.335 -30.517 1.00 73.75 174 LEU A N 1
ATOM 1425 C CA . LEU A 1 174 ? 10.741 -10.653 -31.387 1.00 73.75 174 LEU A CA 1
ATOM 1426 C C . LEU A 1 174 ? 11.359 -9.424 -32.062 1.00 73.75 174 LEU A C 1
ATOM 1428 O O . LEU A 1 174 ? 11.196 -9.215 -33.262 1.00 73.75 174 LEU A O 1
ATOM 1432 N N . GLN A 1 175 ? 12.112 -8.635 -31.306 1.00 71.88 175 GLN A N 1
ATOM 1433 C CA . GLN A 1 175 ? 12.748 -7.424 -31.798 1.00 71.88 175 GLN A CA 1
ATOM 1434 C C . GLN A 1 175 ? 13.833 -7.724 -32.832 1.00 71.88 175 GLN A C 1
ATOM 1436 O O . GLN A 1 175 ? 13.864 -7.073 -33.874 1.00 71.88 175 GLN A O 1
ATOM 1441 N N . LYS A 1 176 ? 14.676 -8.741 -32.595 1.00 70.44 176 LYS A N 1
ATOM 1442 C CA . LYS A 1 176 ? 15.700 -9.167 -33.566 1.00 70.44 176 LYS A CA 1
ATOM 1443 C C . LYS A 1 176 ? 15.096 -9.608 -34.902 1.00 70.44 176 LYS A C 1
ATOM 1445 O O . LYS A 1 176 ? 15.760 -9.492 -35.925 1.00 70.44 176 LYS A O 1
ATOM 1450 N N . ARG A 1 177 ? 13.853 -10.104 -34.893 1.00 71.88 177 ARG A N 1
ATOM 1451 C CA . ARG A 1 177 ? 13.157 -10.575 -36.095 1.00 71.88 177 ARG A CA 1
ATOM 1452 C C . ARG A 1 177 ? 12.381 -9.478 -36.826 1.00 71.88 177 ARG A C 1
ATOM 1454 O O . ARG A 1 177 ? 12.384 -9.486 -38.050 1.00 71.88 177 ARG A O 1
ATOM 1461 N N . TYR A 1 178 ? 11.721 -8.567 -36.107 1.00 71.19 178 TYR A N 1
ATOM 1462 C CA . TYR A 1 178 ? 10.784 -7.606 -36.708 1.00 71.19 178 TYR A CA 1
ATOM 1463 C C . TYR A 1 178 ? 11.248 -6.138 -36.676 1.00 71.19 178 TYR A C 1
ATOM 1465 O O . TYR A 1 178 ? 10.882 -5.386 -37.573 1.00 71.19 178 TYR A O 1
ATOM 1473 N N . PHE A 1 179 ? 12.054 -5.707 -35.693 1.00 67.94 179 PHE A N 1
ATOM 1474 C CA . PHE A 1 179 ? 12.425 -4.290 -35.512 1.00 67.94 179 PHE A CA 1
ATOM 1475 C C . PHE A 1 179 ? 13.877 -4.095 -35.016 1.00 67.94 179 PHE A C 1
ATOM 1477 O O . PHE A 1 179 ? 14.093 -3.626 -33.894 1.00 67.94 179 PHE A O 1
ATOM 1484 N N . PRO A 1 180 ? 14.895 -4.392 -35.846 1.00 68.38 180 PRO A N 1
ATOM 1485 C CA . PRO A 1 180 ? 16.307 -4.319 -35.449 1.00 68.38 180 PRO A CA 1
ATOM 1486 C C . PRO A 1 180 ? 16.831 -2.893 -35.181 1.00 68.38 180 PRO A C 1
ATOM 1488 O O . PRO A 1 180 ? 17.889 -2.746 -34.581 1.00 68.38 180 PRO A O 1
ATOM 1491 N N . TYR A 1 181 ? 16.108 -1.844 -35.596 1.00 64.62 181 TYR A N 1
ATOM 1492 C CA . TYR A 1 181 ? 16.551 -0.443 -35.492 1.00 64.62 181 TYR A CA 1
ATOM 1493 C C . TYR A 1 181 ? 16.200 0.250 -34.155 1.00 64.62 181 TYR A C 1
ATOM 1495 O O . TYR A 1 181 ? 16.713 1.327 -33.863 1.00 64.62 181 TYR A O 1
ATOM 1503 N N . ARG A 1 182 ? 15.322 -0.327 -33.319 1.00 73.00 182 ARG A N 1
ATOM 1504 C CA . ARG A 1 182 ? 14.911 0.282 -32.032 1.00 73.00 182 ARG A CA 1
ATOM 1505 C C . ARG A 1 182 ? 15.836 -0.130 -30.889 1.00 73.00 182 ARG A C 1
ATOM 1507 O O . ARG A 1 182 ? 16.371 -1.234 -30.898 1.00 73.00 182 ARG A O 1
ATOM 1514 N N . ASN A 1 183 ? 15.983 0.717 -29.866 1.00 75.81 183 ASN A N 1
ATOM 1515 C CA . ASN A 1 183 ? 16.708 0.332 -28.655 1.00 75.81 183 ASN A CA 1
ATOM 1516 C C . ASN A 1 183 ? 15.828 -0.548 -27.751 1.00 75.81 183 ASN A C 1
ATOM 1518 O O . ASN A 1 183 ? 14.856 -0.069 -27.164 1.00 75.81 183 ASN A O 1
ATOM 1522 N N . ALA A 1 184 ? 16.217 -1.816 -27.595 1.00 74.38 184 ALA A N 1
ATOM 1523 C CA . ALA A 1 184 ? 15.505 -2.809 -26.784 1.00 74.38 184 ALA A CA 1
ATOM 1524 C C . ALA A 1 184 ? 15.296 -2.345 -25.339 1.00 74.38 184 ALA A C 1
ATOM 1526 O O . ALA A 1 184 ? 14.219 -2.498 -24.766 1.00 74.38 184 ALA A O 1
ATOM 1527 N N . PHE A 1 185 ? 16.338 -1.738 -24.767 1.00 76.38 185 PHE A N 1
ATOM 1528 C CA . PHE A 1 185 ? 16.370 -1.337 -23.366 1.00 76.38 185 PHE A CA 1
ATOM 1529 C C . PHE A 1 185 ? 15.295 -0.294 -23.037 1.00 76.38 185 PHE A C 1
ATOM 1531 O O . PHE A 1 185 ? 14.642 -0.399 -21.999 1.00 76.38 185 PHE A O 1
ATOM 1538 N N . TYR A 1 186 ? 15.072 0.685 -23.923 1.00 82.00 186 TYR A N 1
ATOM 1539 C CA . TYR A 1 186 ? 14.060 1.721 -23.698 1.00 82.00 186 TYR A CA 1
ATOM 1540 C C . TYR A 1 186 ? 12.641 1.189 -23.886 1.00 82.00 186 TYR A C 1
ATOM 1542 O O . TYR A 1 186 ? 11.785 1.480 -23.054 1.00 82.00 186 TYR A O 1
ATOM 1550 N N . ASP A 1 187 ? 12.397 0.378 -24.917 1.00 83.62 187 ASP A N 1
ATOM 1551 C CA . ASP A 1 187 ? 11.069 -0.191 -25.173 1.00 83.62 187 ASP A CA 1
ATOM 1552 C C . ASP A 1 187 ? 10.614 -1.095 -24.019 1.00 83.62 187 ASP A C 1
ATOM 1554 O O . ASP A 1 187 ? 9.503 -0.946 -23.502 1.00 83.62 187 ASP A O 1
ATOM 1558 N N . ILE A 1 188 ? 11.503 -1.983 -23.558 1.00 85.38 188 ILE A N 1
ATOM 1559 C CA . ILE A 1 188 ? 11.242 -2.847 -22.401 1.00 85.38 188 ILE A CA 1
ATOM 1560 C C . ILE A 1 188 ? 11.076 -1.993 -21.138 1.00 85.38 188 ILE A C 1
ATOM 1562 O O . ILE A 1 188 ? 10.163 -2.237 -20.353 1.00 85.38 188 ILE A O 1
ATOM 1566 N N . GLY A 1 189 ? 11.908 -0.964 -20.946 1.00 87.38 189 GLY A N 1
ATOM 1567 C CA . GLY A 1 189 ? 11.805 -0.052 -19.806 1.00 87.38 189 GLY A CA 1
ATOM 1568 C C . GLY A 1 189 ? 10.445 0.647 -19.724 1.00 87.38 189 GLY A C 1
ATOM 1569 O O . GLY A 1 189 ? 9.811 0.637 -18.669 1.00 87.38 189 GLY A O 1
ATOM 1570 N N . VAL A 1 190 ? 9.950 1.192 -20.839 1.00 87.94 190 VAL A N 1
ATOM 1571 C CA . VAL A 1 190 ? 8.615 1.811 -20.910 1.00 87.94 190 VAL A CA 1
ATOM 1572 C C . VAL A 1 190 ? 7.524 0.785 -20.600 1.00 87.94 190 VAL A C 1
ATOM 1574 O O . VAL A 1 190 ? 6.619 1.076 -19.818 1.00 87.94 190 VAL A O 1
ATOM 1577 N N . LEU A 1 191 ? 7.626 -0.432 -21.142 1.00 89.00 191 LEU A N 1
ATOM 1578 C CA . LEU A 1 191 ? 6.663 -1.503 -20.878 1.00 89.00 191 LEU A CA 1
ATOM 1579 C C . LEU A 1 191 ? 6.620 -1.893 -19.391 1.00 89.00 191 LEU A C 1
ATOM 1581 O O . LEU A 1 191 ? 5.538 -2.052 -18.822 1.00 89.00 191 LEU A O 1
ATOM 1585 N N . VAL A 1 192 ? 7.784 -1.986 -18.740 1.00 91.00 192 VAL A N 1
ATOM 1586 C CA . VAL A 1 192 ? 7.898 -2.229 -17.294 1.00 91.00 192 VAL A CA 1
ATOM 1587 C C . VAL A 1 192 ? 7.202 -1.117 -16.507 1.00 91.00 192 VAL A C 1
ATOM 1589 O O . VAL A 1 192 ? 6.427 -1.413 -15.599 1.00 91.00 192 VAL A O 1
ATOM 1592 N N . TRP A 1 193 ? 7.404 0.155 -16.866 1.00 90.88 193 TRP A N 1
ATOM 1593 C CA . TRP A 1 193 ? 6.737 1.281 -16.198 1.00 90.88 193 TRP A CA 1
ATOM 1594 C C . TRP A 1 193 ? 5.216 1.261 -16.354 1.00 90.88 193 TRP A C 1
ATOM 1596 O O . TRP A 1 193 ? 4.504 1.504 -15.378 1.00 90.88 193 TRP A O 1
ATOM 1606 N N . VAL A 1 194 ? 4.709 0.916 -17.540 1.00 91.50 194 VAL A N 1
ATOM 1607 C CA . VAL A 1 194 ? 3.266 0.743 -17.779 1.00 91.50 194 VAL A CA 1
ATOM 1608 C C . VAL A 1 194 ? 2.705 -0.391 -16.916 1.00 91.50 194 VAL A C 1
ATOM 1610 O O . VAL A 1 194 ? 1.663 -0.226 -16.278 1.00 91.50 194 VAL A O 1
ATOM 1613 N N . PHE A 1 195 ? 3.414 -1.519 -16.824 1.00 91.06 195 PHE A N 1
ATOM 1614 C CA . PHE A 1 195 ? 3.015 -2.638 -15.970 1.00 91.06 195 PHE A CA 1
ATOM 1615 C C . PHE A 1 195 ? 2.994 -2.253 -14.481 1.00 91.06 195 PHE A C 1
ATOM 1617 O O . PHE A 1 195 ? 2.028 -2.536 -13.770 1.00 91.06 195 PHE A O 1
ATOM 1624 N N . LEU A 1 196 ? 4.028 -1.549 -14.010 1.00 90.06 196 LEU A N 1
ATOM 1625 C CA . LEU A 1 196 ? 4.120 -1.060 -12.632 1.00 90.06 196 LEU A CA 1
ATOM 1626 C C . LEU A 1 196 ? 3.016 -0.051 -12.293 1.00 90.06 196 LEU A C 1
ATOM 1628 O O . LEU A 1 196 ? 2.513 -0.062 -11.170 1.00 90.06 196 LEU A O 1
ATOM 1632 N N . LEU A 1 197 ? 2.603 0.782 -13.252 1.00 91.19 197 LEU A N 1
ATOM 1633 C CA . LEU A 1 197 ? 1.460 1.682 -13.093 1.00 91.19 197 LEU A CA 1
ATOM 1634 C C . LEU A 1 197 ? 0.158 0.888 -12.916 1.00 91.19 197 LEU A C 1
ATOM 1636 O O . LEU A 1 197 ? -0.624 1.186 -12.014 1.00 91.19 197 LEU A O 1
ATOM 1640 N N . GLY A 1 198 ? -0.052 -0.164 -13.713 1.00 89.31 198 GLY A N 1
ATOM 1641 C CA . GLY A 1 198 ? -1.183 -1.079 -13.531 1.00 89.31 198 GLY A CA 1
ATOM 1642 C C . GLY A 1 198 ? -1.191 -1.735 -12.146 1.00 89.31 198 GLY A C 1
ATOM 1643 O O . GLY A 1 198 ? -2.227 -1.796 -11.481 1.00 89.31 198 GLY A O 1
ATOM 1644 N N . TYR A 1 199 ? -0.022 -2.154 -11.660 1.00 88.44 199 TYR A N 1
ATOM 1645 C CA . TYR A 1 199 ? 0.122 -2.710 -10.315 1.00 88.44 199 TYR A CA 1
ATOM 1646 C C . TYR A 1 199 ? -0.137 -1.670 -9.205 1.00 88.44 199 TYR A C 1
ATOM 1648 O O . TYR A 1 199 ? -0.806 -1.973 -8.218 1.00 88.44 199 TYR A O 1
ATOM 1656 N N . LEU A 1 200 ? 0.307 -0.420 -9.375 1.00 87.81 200 LEU A N 1
ATOM 1657 C CA . LEU A 1 200 ? 0.008 0.689 -8.457 1.00 87.81 200 LEU A CA 1
ATOM 1658 C C . LEU A 1 200 ? -1.505 0.939 -8.330 1.00 87.81 200 LEU A C 1
ATOM 1660 O O . LEU A 1 200 ? -1.991 1.167 -7.219 1.00 87.81 200 LEU A O 1
ATOM 1664 N N . LEU A 1 201 ? -2.246 0.874 -9.444 1.00 85.94 201 LEU A N 1
ATOM 1665 C CA . LEU A 1 201 ? -3.708 0.992 -9.444 1.00 85.94 201 LEU A CA 1
ATOM 1666 C C . LEU A 1 201 ? -4.360 -0.147 -8.655 1.00 85.94 201 LEU A C 1
ATOM 1668 O O . LEU A 1 201 ? -5.287 0.088 -7.883 1.00 85.94 201 LEU A O 1
ATOM 1672 N N . LEU A 1 202 ? -3.842 -1.370 -8.787 1.00 83.69 202 LEU A N 1
ATOM 1673 C CA . LEU A 1 202 ? -4.316 -2.517 -8.013 1.00 83.69 202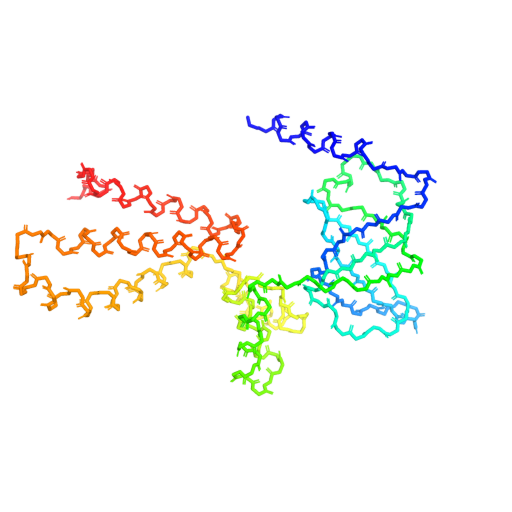 LEU A CA 1
ATOM 1674 C C . LEU A 1 202 ? -4.087 -2.326 -6.504 1.00 83.69 202 LEU A C 1
ATOM 1676 O O . LEU A 1 202 ? -4.909 -2.764 -5.699 1.00 83.69 202 LEU A O 1
ATOM 1680 N N . LEU A 1 203 ? -3.022 -1.635 -6.103 1.00 81.12 203 LEU A N 1
ATOM 1681 C CA . LEU A 1 203 ? -2.698 -1.350 -4.702 1.00 81.12 203 LEU A CA 1
ATOM 1682 C C . LEU A 1 203 ? -3.437 -0.137 -4.096 1.00 81.12 203 LEU A C 1
ATOM 1684 O O . LEU A 1 203 ? -3.122 0.239 -2.969 1.00 81.12 203 LEU A O 1
ATOM 1688 N N . ASP A 1 204 ? -4.417 0.462 -4.786 1.00 79.75 204 ASP A N 1
ATOM 1689 C CA . ASP A 1 204 ? -5.141 1.671 -4.340 1.00 79.75 204 ASP A CA 1
ATOM 1690 C C . ASP A 1 204 ? -4.201 2.825 -3.916 1.00 79.75 204 ASP A C 1
ATOM 1692 O O . ASP A 1 204 ? -4.418 3.481 -2.897 1.00 79.75 204 ASP A O 1
ATOM 1696 N N . PHE A 1 205 ? -3.134 3.075 -4.687 1.00 78.81 205 PHE A N 1
ATOM 1697 C CA . PHE A 1 205 ? -2.176 4.165 -4.436 1.00 78.81 205 PHE A CA 1
ATOM 1698 C C . PHE A 1 205 ? -1.547 4.147 -3.037 1.00 78.81 205 PHE A C 1
ATOM 1700 O O . PHE A 1 205 ? -1.478 5.168 -2.346 1.00 78.81 205 PHE A O 1
ATOM 1707 N N . LEU A 1 206 ? -1.036 2.986 -2.622 1.00 81.88 206 LEU A N 1
ATOM 1708 C CA . LEU A 1 206 ? -0.337 2.872 -1.348 1.00 81.88 206 LEU A CA 1
ATOM 1709 C C . LEU A 1 206 ? 0.791 3.933 -1.241 1.00 81.88 206 LEU A C 1
ATOM 1711 O O . LEU A 1 206 ? 1.707 3.926 -2.072 1.00 81.88 206 LEU A O 1
ATOM 1715 N N . PRO A 1 207 ? 0.784 4.827 -0.227 1.00 80.75 207 PRO A N 1
ATOM 1716 C CA . PRO A 1 207 ? 1.632 6.028 -0.218 1.00 80.75 207 PRO A CA 1
ATOM 1717 C C . PRO A 1 207 ? 3.138 5.760 -0.332 1.00 80.75 207 PRO A C 1
ATOM 1719 O O . PRO A 1 207 ? 3.872 6.510 -0.976 1.00 80.75 207 PRO A O 1
ATOM 1722 N N . SER A 1 208 ? 3.625 4.685 0.293 1.00 84.94 208 SER A N 1
ATOM 1723 C CA . SER A 1 208 ? 5.037 4.291 0.221 1.00 84.94 208 SER A CA 1
ATOM 1724 C C . SER A 1 208 ? 5.428 3.804 -1.174 1.00 84.94 208 SER A C 1
ATOM 1726 O O . SER A 1 208 ? 6.476 4.200 -1.682 1.00 84.94 208 SER A O 1
ATOM 1728 N N . PHE A 1 209 ? 4.570 3.001 -1.807 1.00 85.44 209 PHE A N 1
ATOM 1729 C CA . PHE A 1 209 ? 4.801 2.464 -3.146 1.00 85.44 209 PHE A CA 1
ATOM 1730 C C . PHE A 1 209 ? 4.716 3.565 -4.211 1.00 85.44 209 PHE A C 1
ATOM 1732 O O . PHE A 1 209 ? 5.570 3.634 -5.089 1.00 85.44 209 PHE A O 1
ATOM 1739 N N . PHE A 1 210 ? 3.758 4.489 -4.080 1.00 89.12 210 PHE A N 1
ATOM 1740 C CA . PHE A 1 210 ? 3.605 5.629 -4.987 1.00 89.12 210 PHE A CA 1
ATOM 1741 C C . PHE A 1 210 ? 4.842 6.537 -5.018 1.00 89.12 210 PHE A C 1
ATOM 1743 O O . PHE A 1 210 ? 5.305 6.911 -6.093 1.00 89.12 210 PHE A O 1
ATOM 1750 N N . ARG A 1 211 ? 5.422 6.860 -3.853 1.00 88.94 211 ARG A N 1
ATOM 1751 C CA . ARG A 1 211 ? 6.648 7.678 -3.787 1.00 88.94 211 ARG A CA 1
ATOM 1752 C C . ARG A 1 211 ? 7.832 6.992 -4.462 1.00 88.94 211 ARG A C 1
ATOM 1754 O O . ARG A 1 211 ? 8.542 7.638 -5.226 1.00 88.94 211 ARG A O 1
ATOM 1761 N N . ALA A 1 212 ? 8.022 5.698 -4.202 1.00 89.06 212 ALA A N 1
ATOM 1762 C CA . ALA A 1 212 ? 9.085 4.922 -4.836 1.00 89.06 212 ALA A CA 1
ATOM 1763 C C . ALA A 1 212 ? 8.891 4.837 -6.359 1.00 89.06 212 ALA A C 1
ATOM 1765 O O . ALA A 1 212 ? 9.847 5.019 -7.108 1.00 89.06 212 ALA A O 1
ATOM 1766 N N . PHE A 1 213 ? 7.650 4.633 -6.811 1.00 90.94 213 PHE A N 1
ATOM 1767 C CA . PHE A 1 213 ? 7.289 4.642 -8.226 1.00 90.94 213 PHE A CA 1
ATOM 1768 C C . PHE A 1 213 ? 7.615 5.987 -8.878 1.00 90.94 213 PHE A C 1
ATOM 1770 O O . PHE A 1 213 ? 8.276 6.012 -9.910 1.00 90.94 213 PHE A O 1
ATOM 1777 N N . LEU A 1 214 ? 7.226 7.104 -8.254 1.00 91.25 214 LEU A N 1
ATOM 1778 C CA . LEU A 1 214 ? 7.497 8.442 -8.777 1.00 91.25 214 LEU A CA 1
ATOM 1779 C C . LEU A 1 214 ? 9.002 8.732 -8.855 1.00 91.25 214 LEU A C 1
ATOM 1781 O O . LEU A 1 214 ? 9.478 9.194 -9.886 1.00 91.25 214 LEU A O 1
ATOM 1785 N N . MET A 1 215 ? 9.756 8.433 -7.792 1.00 90.25 215 MET A N 1
ATOM 1786 C CA . MET A 1 215 ? 11.212 8.618 -7.778 1.00 90.25 215 MET A CA 1
ATOM 1787 C C . MET A 1 215 ? 11.900 7.782 -8.861 1.00 90.25 215 MET A C 1
ATOM 1789 O O . MET A 1 215 ? 12.758 8.293 -9.576 1.00 90.25 215 MET A O 1
ATOM 1793 N N . GLY A 1 216 ? 11.500 6.518 -9.021 1.00 88.50 216 GLY A N 1
ATOM 1794 C CA . GLY A 1 216 ? 12.054 5.662 -10.064 1.00 88.50 216 GLY A CA 1
ATOM 1795 C C . GLY A 1 216 ? 11.663 6.115 -11.475 1.00 88.50 216 GLY A C 1
ATOM 1796 O O . GLY A 1 216 ? 12.510 6.091 -12.364 1.00 88.50 216 GLY A O 1
ATOM 1797 N N . LEU A 1 217 ? 10.427 6.587 -11.680 1.00 90.06 217 LEU A N 1
ATOM 1798 C CA . LEU A 1 217 ? 9.961 7.101 -12.971 1.00 90.06 217 LEU A CA 1
ATOM 1799 C C . LEU A 1 217 ? 10.746 8.352 -13.370 1.00 90.06 217 LEU A C 1
ATOM 1801 O O . LEU A 1 217 ? 11.192 8.461 -14.508 1.00 90.06 217 LEU A O 1
ATOM 1805 N N . LEU A 1 218 ? 10.964 9.271 -12.425 1.00 89.19 218 LEU A N 1
ATOM 1806 C CA . LEU A 1 218 ? 11.802 10.451 -12.639 1.00 89.19 218 LEU A CA 1
ATOM 1807 C C . LEU A 1 218 ? 13.249 10.063 -12.962 1.00 89.19 218 LEU A C 1
ATOM 1809 O O . LEU A 1 218 ? 13.831 10.632 -13.880 1.00 89.19 218 LEU A O 1
ATOM 1813 N N . GLY A 1 219 ? 13.807 9.065 -12.269 1.00 86.56 219 GLY A N 1
ATOM 1814 C CA . GLY A 1 219 ? 15.131 8.525 -12.583 1.00 86.56 219 GLY A CA 1
ATOM 1815 C C . GLY A 1 219 ? 15.209 7.943 -13.998 1.00 86.56 219 GLY A C 1
ATOM 1816 O O . GLY A 1 219 ? 16.143 8.235 -14.740 1.00 86.56 219 GLY A O 1
ATOM 1817 N N . PHE A 1 220 ? 14.196 7.181 -14.414 1.00 86.19 220 PHE A N 1
ATOM 1818 C CA . PHE A 1 220 ? 14.119 6.633 -15.768 1.00 86.19 220 PHE A CA 1
ATOM 1819 C C . PHE A 1 220 ? 13.990 7.726 -16.837 1.00 86.19 220 PHE A C 1
ATOM 1821 O O . PHE A 1 220 ? 14.684 7.670 -17.849 1.00 86.19 220 PHE A O 1
ATOM 1828 N N . LEU A 1 221 ? 13.156 8.744 -16.604 1.00 86.50 221 LEU A N 1
ATOM 1829 C CA . LEU A 1 221 ? 13.016 9.889 -17.507 1.00 86.50 221 LEU A CA 1
ATOM 1830 C C . LEU A 1 221 ? 14.315 10.699 -17.603 1.00 86.50 221 LEU A C 1
ATOM 1832 O O . LEU A 1 221 ? 14.707 11.082 -18.700 1.00 86.50 221 LEU A O 1
ATOM 1836 N N . ALA A 1 222 ? 15.022 10.913 -16.492 1.00 85.31 222 ALA A N 1
ATOM 1837 C CA . ALA A 1 222 ? 16.326 11.576 -16.500 1.00 85.31 222 ALA A CA 1
ATOM 1838 C C . ALA A 1 222 ? 17.355 10.803 -17.347 1.00 85.31 222 ALA A C 1
ATOM 1840 O O . ALA A 1 222 ? 18.054 11.407 -18.162 1.00 85.31 222 ALA A O 1
ATOM 1841 N N . CYS A 1 223 ? 17.386 9.469 -17.230 1.00 80.06 223 CYS A N 1
ATOM 1842 C CA . CYS A 1 223 ? 18.194 8.609 -18.099 1.00 80.06 223 CYS A CA 1
ATOM 1843 C C . CYS A 1 223 ? 17.751 8.670 -19.571 1.00 80.06 223 CYS A C 1
ATOM 1845 O O . CYS A 1 223 ? 18.592 8.591 -20.464 1.00 80.06 223 CYS A O 1
ATOM 1847 N N . PHE A 1 224 ? 16.450 8.815 -19.843 1.00 78.19 224 PHE A N 1
ATOM 1848 C CA . PHE A 1 224 ? 15.920 8.959 -21.202 1.00 78.19 224 PHE A CA 1
ATOM 1849 C C . PHE A 1 224 ? 16.338 10.286 -21.850 1.00 78.19 224 PHE A C 1
ATOM 1851 O O . PHE A 1 224 ? 16.723 10.306 -23.015 1.00 78.19 224 PHE A O 1
ATOM 1858 N N . PHE A 1 225 ? 16.341 11.383 -21.088 1.00 79.00 225 PHE A N 1
ATOM 1859 C CA . PHE A 1 225 ? 16.814 12.693 -21.550 1.00 79.00 225 PHE A CA 1
ATOM 1860 C C . PHE A 1 225 ? 18.347 12.827 -21.583 1.00 79.00 225 PHE A C 1
ATOM 1862 O O . PHE A 1 225 ? 18.859 13.886 -21.937 1.00 79.00 225 PHE A O 1
ATOM 1869 N N . GLY A 1 226 ? 19.094 11.774 -21.228 1.00 73.12 226 GLY A N 1
ATOM 1870 C CA . GLY A 1 226 ? 20.558 11.777 -21.272 1.00 73.12 226 GLY A CA 1
ATOM 1871 C C . GLY A 1 226 ? 21.220 12.621 -20.178 1.00 73.12 226 GLY A C 1
ATOM 1872 O O . GLY A 1 226 ? 22.393 12.977 -20.305 1.00 73.12 226 GLY A O 1
ATOM 1873 N N . VAL A 1 227 ? 20.502 12.941 -19.096 1.00 71.06 227 VAL A N 1
ATOM 1874 C CA . VAL A 1 227 ? 21.081 13.641 -17.945 1.00 71.06 227 VAL A CA 1
ATOM 1875 C C . VAL A 1 227 ? 22.059 12.686 -17.259 1.00 71.06 227 VAL A C 1
ATOM 1877 O O . VAL A 1 227 ? 21.658 11.669 -16.692 1.00 71.06 227 VAL A O 1
ATOM 1880 N N . ARG A 1 228 ? 23.362 12.988 -17.325 1.00 57.28 228 ARG A N 1
ATOM 1881 C CA . ARG A 1 228 ? 24.405 12.208 -16.642 1.00 57.28 228 ARG A CA 1
ATOM 1882 C C . ARG A 1 228 ? 24.253 12.376 -15.129 1.00 57.28 228 ARG A C 1
ATOM 1884 O O . ARG A 1 228 ? 24.755 13.333 -14.556 1.00 57.28 228 ARG A O 1
ATOM 1891 N N . LEU A 1 229 ? 23.550 11.444 -14.487 1.00 59.22 229 LEU A N 1
ATOM 1892 C CA . LEU A 1 229 ? 23.360 11.418 -13.030 1.00 59.22 229 LEU A CA 1
ATOM 1893 C C . LEU A 1 229 ? 24.629 11.005 -12.262 1.00 59.22 229 LEU A C 1
ATOM 1895 O O . LEU A 1 229 ? 24.738 11.274 -11.071 1.00 59.22 229 LEU A O 1
ATOM 1899 N N . LEU A 1 230 ? 25.589 10.372 -12.939 1.00 52.78 230 LEU A N 1
ATOM 1900 C CA . LEU A 1 230 ? 26.902 10.022 -12.403 1.00 52.78 230 LEU A CA 1
ATOM 1901 C C . LEU A 1 230 ? 27.959 10.541 -13.381 1.00 52.78 230 LEU A C 1
ATOM 1903 O O . LEU A 1 230 ? 28.205 9.925 -14.416 1.00 52.78 230 LEU A O 1
ATOM 1907 N N . SER A 1 231 ? 28.541 11.704 -13.085 1.00 44.94 231 SER A N 1
ATOM 1908 C CA . SER A 1 231 ? 29.824 12.109 -13.661 1.00 44.94 231 SER A CA 1
ATOM 1909 C C . SER A 1 231 ? 30.913 11.717 -12.666 1.00 44.94 231 SER A C 1
ATOM 1911 O O . SER A 1 231 ? 31.185 12.461 -11.724 1.00 44.94 231 SER A O 1
ATOM 1913 N N . PHE A 1 232 ? 31.466 10.523 -12.836 1.00 47.12 232 PHE A N 1
ATOM 1914 C CA . PHE A 1 232 ? 32.794 10.205 -12.322 1.00 47.12 232 PHE A CA 1
ATOM 1915 C C . PHE A 1 232 ? 33.758 10.195 -13.500 1.00 47.12 232 PHE A C 1
ATOM 1917 O O . PHE A 1 232 ? 33.334 9.724 -14.584 1.00 47.12 232 PHE A O 1
#

Radius of gyration: 22.69 Å; chains: 1; bounding box: 62×49×69 Å

Organism: Helicobacter pylori (NCBI:txid210)

pLDDT: mean 78.14, std 8.55, range [44.94, 91.5]

Foldseek 3Di:
DVVVVLVVLVVVVVPADQPDWDKAWWFFQDWDWDDDPNAIWIWTWTDGPRWTEIEIGRDDDDDRHGFIKIFTFGWDDDDSVCRVVYTYTYGDDMGTDPDDDPLVVVLVVLVVVDPDPQVSQLVCCQQQVGDHDPVVCVVCVVVVNNVVSRHALVSVVVQLVVQLVVCCVVVVVVCVVPPVPDDPNLVSNVVSLVVLVVSCVSNVNDPRSVVSSVVVVVVSVCVVVVPCPDDD

InterPro domains:
  IPR004477 ComEC/Rec2-related protein [PF03772] (130-230)
  IPR052159 Bacterial competence-related DNA uptake protein [PTHR30619] (25-223)

=== Feature glossary ===
A reading guide for the features in this record.

Start from the sequence.

  · Sequence gives the chain of amino acids in standard one-letter code (A=alanine, C=cysteine, …, Y=tyrosine), read N→C. It is the only feature that is directly encoded by the gene; all structural features are derived from the folded form of this sequence.

Fold it, and you get atomic coordinates and the backbone conformation that goes with them.

  · The mmCIF table is the protein's shape written out atom by atom. For each backbone N, Cα, C, and carbonyl O, it records an (x, y, z) coordinate triple in Å plus the residue type, chain letter, and residue number.

  · Backbone dihedral angles. Every residue except chain termini has a φ (preceding-C → N → Cα → C) and a ψ (N → Cα → C → next-N). They are reported in degrees following the IUPAC sign convention. Secondary structure is essentially a statement about which (φ, ψ) basin each residue occupies.

  · DSSP 8-state secondary structure assigns each residue one of H (α-helix), G (3₁₀-helix), I (π-helix), E (extended β-strand), B (isolated β-bridge), T (hydrogen-bonded turn), S (bend), or '-' (coil). The assignment is computed from backbone hydrogen-bond geometry via the Kabsch–Sander algorithm.

  · P-SEA three-state an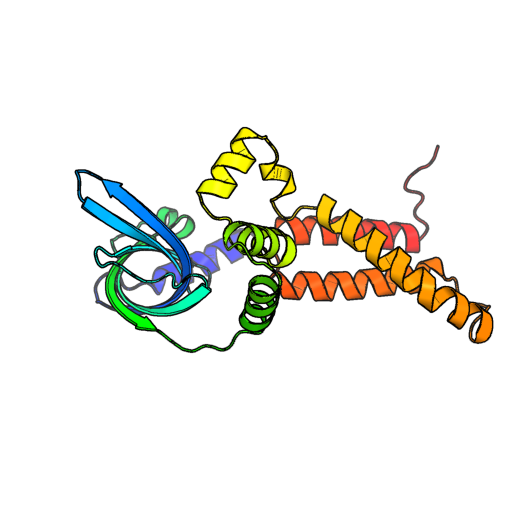notation labels each residue as helix, strand, or coil based purely on the geometry of the Cα trace. It serves as a fallback when the full backbone (and thus DSSP) is unavailable.

Summarize the fold with a handful of shape descriptors and a per-residue structural alphabet.

  · Radius of gyration (Rg) is the root-mean-square distance of Cα atoms from their centroid — a single number for overall size and compactness. A globular domain of N residues has Rg ≈ 2.2·N^0.38 Å; an extended or disordered chain has a much larger Rg. The Cα contact count is the number of residue pairs whose Cα atoms are within 8 Å and are more than four positions apart in sequence — a standard proxy for tertiary packing density. The bounding box is the smallest axis-aligned box enclosing all Cα atoms.

  · Foldseek's 3Di representation compresses backbone geometry into a per-residue letter drawn from a learned twenty-state alphabet. It captures the tertiary interaction pattern around each residue — which residues are packed against it in space, regardless of where they are in sequence.

  · Accessible surface area quantifies burial. A residue with SASA near zero is packed into the hydrophobic core; one with SASA >100 Å² sits on the surface. Computed here via the Shrake–Rupley numerical algorithm with a 1.4 Å probe.

Ask how reliable the model is.

  · For AlphaFold models, the B-factor field carries pLDDT — the model's own estimate of local accuracy on a 0–100 scale. Regions with pLDDT<50 should be treated as essentially unmodeled; they often correspond to intrinsically disordered segments.

  · For experimental (PDB) structures, the B-factor (temperature factor) quantifies the positional spread of each atom in the crystal — a combination of thermal vibration and static disorder — in units of Å². High B-factors mark flexible loops or poorly resolved regions; low B-factors mark the rigid, well-ordered core.

  · PAE(i, j) answers: if I align the predicted and true structures on residue i, how far off (in Å) do I expect residue j to be? A block-diagonal PAE matrix with low values on the blocks and high values off-diagonal is the signature of a multi-domain protein with confidently predicted domains but uncertain inter-domain orientation.

Place it in context: what it resembles, what it is annotated as, and how it looks.

  · Structural nearest neighbors (via Foldseek easy-search vs the PDB). Reported per hit: target PDB id, E-value, and alignment TM-score. A TM-score above ~0.5 is the conventional threshold for 'same fold'.

  · Functional annotations link the protein to curated databases. InterPro entries identify conserved domains and families by matching the sequence against member-database signatures (Pfam, PROSITE, CDD, …). Gene Ontology (GO) terms describe molecular function, biological process, and cellular component in a controlled vocabulary. CATH places the structure in a hierarchical fold classification (Class/Architecture/Topology/Homologous-superfamily). The organism is the source species.

  · Plot images: a contact map (which residues are close in 3D, as an N×N binary image), a Ramachandran scatter (backbone torsion angles, revealing secondary-structure composition at a glance), and — for AlphaFold structures — a PAE heatmap (pairwise prediction confidence).

  · Structure images are PyMOL renders from six orthogonal camera directions. Cartoon representation draws helices as coils and strands as arrows; sticks shows the backbone as bonds; surface shows the solvent-excluded envelope. Rainbow coloring maps sequence position to hue (blue→red, N→C); chain coloring assigns a distinct color per polypeptide.